Protein AF-A0A8X6H0E9-F1 (afdb_monomer_lite)

Organism: Trichonephila clavata (NCBI:txid2740835)

Radius of gyration: 26.09 Å; chains: 1; bounding box: 55×75×66 Å

Sequence (261 aa):
MDKHGNQRYAKKENGDEYYPENGEFACDHSGSPQYARTSDGEVIFPLDAERNESYLKDNEGSHVIHMGNVFLDRYAKTKNGEEMYPIQMTNPTRFKEVILNEKYAKTALQEAKYPLDEYGNEYTLKISIDIAGKEKEYFPLGYPITNDNLVIVPEVNGKEFISDQWLPQVQAKNIIGKLYREDKKYGDYVTNVRSKRRTRAAMHGYLTMGINNVVHGVNAKPLNKKLPNISHQLNWSLIGIVILVLLAVVFFLYKFFFTTQ

Secondary structure (DSSP, 8-state):
--TTS-----B-TTS-B---TT----B-TTS-B--EE-TT--EEPPB-TTS-B---B-TTS-B--EETTEEP-S-EE-TTS-EE--EEEEETTEEEE--BTTB--B-TTS-B---B-TTS-B------S--TT-HHHH-BTBS-B-TT-EEEE-EETTEE---TTT-TT--GGGEEEEEEETTTEEEEEEEEEEPSSPPSSPP--EEEEETTS-EEEE------------S----HHHHHHHHHHHHHHHHHHHHHHHS--

pLDDT: mean 90.13, std 12.33, range [38.44, 98.62]

Structure (mmCIF, N/CA/C/O backbone):
data_AF-A0A8X6H0E9-F1
#
_entry.id   AF-A0A8X6H0E9-F1
#
loop_
_atom_site.group_PDB
_atom_site.id
_atom_site.type_symbol
_atom_site.label_atom_id
_atom_site.label_alt_id
_atom_site.label_comp_id
_atom_site.label_asym_id
_atom_site.label_entity_id
_atom_site.label_seq_id
_atom_site.pdbx_PDB_ins_code
_atom_site.Cartn_x
_atom_site.Cartn_y
_atom_site.Cartn_z
_atom_site.occupancy
_atom_site.B_iso_or_equiv
_atom_site.auth_seq_id
_atom_site.auth_comp_id
_atom_site.auth_asym_id
_atom_site.auth_atom_id
_atom_site.pdbx_PDB_model_num
ATOM 1 N N . MET A 1 1 ? 8.119 -7.417 -31.168 1.00 85.44 1 MET A N 1
ATOM 2 C CA . MET A 1 1 ? 6.857 -7.921 -30.584 1.00 85.44 1 MET A CA 1
ATOM 3 C C . MET A 1 1 ? 6.898 -9.438 -30.568 1.00 85.44 1 MET A C 1
ATOM 5 O O . MET A 1 1 ? 7.569 -10.012 -31.419 1.00 85.44 1 MET A O 1
ATOM 9 N N . ASP A 1 2 ? 6.235 -10.078 -29.610 1.00 87.81 2 ASP A N 1
ATOM 10 C CA . ASP A 1 2 ? 6.057 -11.531 -29.586 1.00 87.81 2 ASP A CA 1
ATOM 11 C C . ASP A 1 2 ? 4.844 -11.977 -30.427 1.00 87.81 2 ASP A C 1
ATOM 13 O O . ASP A 1 2 ? 4.125 -11.161 -31.007 1.00 87.81 2 ASP A O 1
ATOM 17 N N . LYS A 1 3 ? 4.600 -13.292 -30.479 1.00 88.94 3 LYS A N 1
ATOM 18 C CA . LYS A 1 3 ? 3.476 -13.896 -31.218 1.00 88.94 3 LYS A CA 1
ATOM 19 C C . LYS A 1 3 ? 2.081 -13.492 -30.711 1.00 88.94 3 LYS A C 1
ATOM 21 O O . LYS A 1 3 ? 1.095 -13.803 -31.368 1.00 88.94 3 LYS A O 1
ATOM 26 N N . HIS A 1 4 ? 1.996 -12.849 -29.549 1.00 88.12 4 HIS A N 1
ATOM 27 C CA . HIS A 1 4 ? 0.761 -12.359 -28.939 1.00 88.12 4 HIS A CA 1
ATOM 28 C C . HIS A 1 4 ? 0.614 -10.837 -29.074 1.00 88.12 4 HIS A C 1
ATOM 30 O O . HIS A 1 4 ? -0.335 -10.276 -28.538 1.00 88.12 4 HIS A O 1
ATOM 36 N N . GLY A 1 5 ? 1.531 -10.165 -29.781 1.00 90.31 5 GLY A N 1
ATOM 37 C CA . GLY A 1 5 ? 1.512 -8.715 -29.964 1.00 90.31 5 GLY A CA 1
ATOM 38 C C . GLY A 1 5 ? 2.117 -7.925 -28.803 1.00 90.31 5 GLY A C 1
ATOM 39 O O . GLY A 1 5 ? 2.067 -6.700 -28.828 1.00 90.31 5 GLY A O 1
ATOM 40 N N . ASN A 1 6 ? 2.729 -8.580 -27.811 1.00 91.56 6 ASN A N 1
ATOM 41 C CA . ASN A 1 6 ? 3.393 -7.865 -26.723 1.00 91.56 6 ASN A CA 1
ATOM 42 C C . ASN A 1 6 ? 4.739 -7.325 -27.200 1.00 91.56 6 ASN A C 1
ATOM 44 O O . ASN A 1 6 ? 5.526 -8.034 -27.840 1.00 91.56 6 ASN A O 1
ATOM 48 N N . GLN A 1 7 ? 5.045 -6.079 -26.867 1.00 94.62 7 GLN A N 1
ATOM 49 C CA . GLN A 1 7 ? 6.386 -5.541 -27.029 1.00 94.62 7 GLN A CA 1
ATOM 50 C C . GLN A 1 7 ? 7.336 -6.232 -26.040 1.00 94.62 7 GLN A C 1
ATOM 52 O O . GLN A 1 7 ? 6.932 -6.765 -25.007 1.00 94.62 7 GLN A O 1
ATOM 57 N N . ARG A 1 8 ? 8.616 -6.290 -26.400 1.00 93.19 8 ARG A N 1
ATOM 58 C CA . ARG A 1 8 ? 9.666 -6.906 -25.587 1.00 93.19 8 ARG A CA 1
ATOM 59 C C . ARG A 1 8 ? 10.853 -5.970 -25.571 1.00 93.19 8 ARG A C 1
ATOM 61 O O . ARG A 1 8 ? 11.164 -5.371 -26.601 1.00 93.19 8 ARG A O 1
ATOM 68 N N . TYR A 1 9 ? 11.491 -5.871 -24.417 1.00 96.62 9 TYR A N 1
ATOM 69 C CA . TYR A 1 9 ? 12.746 -5.155 -24.293 1.00 96.62 9 TYR A CA 1
ATOM 70 C C . TYR A 1 9 ? 13.861 -5.903 -25.024 1.00 96.62 9 TYR A C 1
ATOM 72 O O . TYR A 1 9 ? 13.807 -7.123 -25.219 1.00 96.62 9 TYR A O 1
ATOM 80 N N . ALA A 1 10 ? 14.884 -5.156 -25.428 1.00 96.62 10 ALA A N 1
ATOM 81 C CA . ALA A 1 10 ? 16.129 -5.752 -25.875 1.00 96.62 10 ALA A CA 1
ATOM 82 C C . ALA A 1 10 ? 16.801 -6.487 -24.705 1.00 96.62 10 ALA A C 1
ATOM 84 O O . ALA A 1 10 ? 16.588 -6.156 -23.537 1.00 96.62 10 ALA A O 1
ATOM 85 N N . LYS A 1 11 ? 17.609 -7.496 -25.036 1.00 97.94 11 LYS A N 1
ATOM 86 C CA . LYS A 1 11 ? 18.313 -8.331 -24.062 1.00 97.94 11 LYS A CA 1
ATOM 87 C C . LYS A 1 11 ? 19.810 -8.079 -24.112 1.00 97.94 11 LYS A C 1
ATOM 89 O O . LYS A 1 11 ? 20.368 -7.851 -25.183 1.00 97.94 11 LYS A O 1
ATOM 94 N N . LYS A 1 12 ? 20.448 -8.142 -22.950 1.00 97.00 12 LYS A N 1
ATOM 95 C CA . LYS A 1 12 ? 21.903 -8.190 -22.799 1.00 97.00 12 LYS A CA 1
ATOM 96 C C . LYS A 1 12 ? 22.421 -9.589 -23.149 1.00 97.00 12 LYS A C 1
ATOM 98 O O . LYS A 1 12 ? 21.647 -10.532 -23.303 1.00 97.00 12 LYS A O 1
ATOM 103 N N . GLU A 1 13 ? 23.743 -9.733 -23.216 1.00 97.44 13 GLU A N 1
ATOM 104 C CA . GLU A 1 13 ? 24.411 -11.020 -23.467 1.00 97.44 13 GLU A CA 1
ATOM 105 C C . GLU A 1 13 ? 24.038 -12.096 -22.433 1.00 97.44 13 GLU A C 1
ATOM 107 O O . GLU A 1 13 ? 23.868 -13.258 -22.786 1.00 97.44 13 GLU A O 1
ATOM 112 N N . ASN A 1 14 ? 23.818 -11.702 -21.175 1.00 96.69 14 ASN A N 1
ATOM 113 C CA . ASN A 1 14 ? 23.379 -12.606 -20.108 1.00 96.69 14 ASN A CA 1
ATOM 114 C C . ASN A 1 14 ? 21.881 -12.978 -20.177 1.00 96.69 14 ASN A C 1
ATOM 116 O O . ASN A 1 14 ? 21.395 -13.698 -19.313 1.00 96.69 14 ASN A O 1
ATOM 120 N N . GLY A 1 15 ? 21.141 -12.489 -21.177 1.00 97.44 15 GLY A N 1
ATOM 121 C CA . GLY A 1 15 ? 19.720 -12.772 -21.371 1.00 97.44 15 GLY A CA 1
ATOM 122 C C . GLY A 1 15 ? 18.758 -11.854 -20.613 1.00 97.44 15 GLY A C 1
ATOM 123 O O . GLY A 1 15 ? 17.555 -11.927 -20.882 1.00 97.44 15 GLY A O 1
ATOM 124 N N . ASP A 1 16 ? 19.256 -10.980 -19.735 1.00 98.00 16 ASP A N 1
ATOM 125 C CA . ASP A 1 16 ? 18.427 -10.004 -19.025 1.00 98.00 16 ASP A CA 1
ATOM 126 C C . ASP A 1 16 ? 17.926 -8.923 -19.979 1.00 98.00 16 ASP A C 1
ATOM 128 O O . ASP A 1 16 ? 18.669 -8.396 -20.810 1.00 98.00 16 ASP A O 1
ATOM 132 N N . GLU A 1 17 ? 16.671 -8.540 -19.819 1.00 97.69 17 GLU A N 1
ATOM 133 C CA . GLU A 1 17 ? 16.095 -7.388 -20.492 1.00 97.69 17 GLU A CA 1
ATOM 134 C C . GLU A 1 17 ? 16.608 -6.071 -19.891 1.00 97.69 17 GLU A C 1
ATOM 136 O O . GLU A 1 17 ? 17.011 -5.998 -18.727 1.00 97.69 17 GLU A O 1
ATOM 141 N N . TYR A 1 18 ? 16.591 -4.997 -20.682 1.00 97.31 18 TYR A N 1
ATOM 142 C CA . TYR A 1 18 ? 16.949 -3.665 -20.199 1.00 97.31 18 TYR A CA 1
ATOM 143 C C . TYR A 1 18 ? 16.049 -2.570 -20.765 1.00 97.31 18 TYR A C 1
ATOM 145 O O . TYR A 1 18 ? 15.574 -2.644 -21.899 1.00 97.31 18 TYR A O 1
ATOM 153 N N . TYR A 1 19 ? 15.841 -1.534 -19.953 1.00 97.31 19 TYR A N 1
ATOM 154 C CA . TYR A 1 19 ? 15.111 -0.337 -20.357 1.00 97.31 19 TYR A CA 1
ATOM 155 C C . TYR A 1 19 ? 15.923 0.474 -21.373 1.00 97.31 19 TYR A C 1
ATOM 157 O O . TYR A 1 19 ? 17.128 0.652 -21.172 1.00 97.31 19 TYR A O 1
ATOM 165 N N . PRO A 1 20 ? 15.294 0.987 -22.442 1.00 95.44 20 PRO A N 1
ATOM 166 C CA . PRO A 1 20 ? 15.965 1.875 -23.377 1.00 95.44 20 PRO A CA 1
ATOM 167 C C . PRO A 1 20 ? 16.237 3.245 -22.733 1.00 95.44 20 PRO A C 1
ATOM 169 O O . PRO A 1 20 ? 15.478 3.725 -21.891 1.00 95.44 20 PRO A O 1
ATOM 172 N N . GLU A 1 21 ? 17.321 3.904 -23.148 1.00 92.56 21 GLU A N 1
ATOM 173 C CA . GLU A 1 21 ? 17.752 5.194 -22.577 1.00 92.56 21 GLU A CA 1
ATOM 174 C C . GLU A 1 21 ? 16.786 6.350 -22.875 1.00 92.56 21 GLU A C 1
ATOM 176 O O . GLU A 1 21 ? 16.776 7.351 -22.164 1.00 92.56 21 GLU A O 1
ATOM 181 N N . ASN A 1 22 ? 15.951 6.212 -23.908 1.00 91.94 22 ASN A N 1
ATOM 182 C CA . ASN A 1 22 ? 14.935 7.201 -24.273 1.00 91.94 22 ASN A CA 1
ATOM 183 C C . ASN A 1 22 ? 13.720 7.209 -23.324 1.00 91.94 22 ASN A C 1
ATOM 185 O O . ASN A 1 22 ? 12.843 8.056 -23.481 1.00 91.94 22 ASN A O 1
ATOM 189 N N . GLY A 1 23 ? 13.660 6.286 -22.355 1.00 90.00 23 GLY A N 1
ATOM 190 C CA . GLY A 1 23 ? 12.578 6.198 -21.374 1.00 90.00 23 GLY A CA 1
ATOM 191 C C . GLY A 1 23 ? 11.283 5.581 -21.907 1.00 90.00 23 GLY A C 1
ATOM 192 O O . GLY A 1 23 ? 10.258 5.660 -21.233 1.00 90.00 23 GLY A O 1
ATOM 193 N N . GLU A 1 24 ? 11.301 4.973 -23.095 1.00 93.88 24 GLU A N 1
ATOM 194 C CA . GLU A 1 24 ? 10.148 4.237 -23.614 1.00 93.88 24 GLU A CA 1
ATOM 195 C C . GLU A 1 24 ? 9.974 2.897 -22.888 1.00 93.88 24 GLU A C 1
ATOM 197 O O . GLU A 1 24 ? 10.936 2.187 -22.585 1.00 93.88 24 GLU A O 1
ATOM 202 N N . PHE A 1 25 ? 8.721 2.523 -22.638 1.00 95.94 25 PHE A N 1
ATOM 203 C CA . PHE A 1 25 ? 8.380 1.248 -22.018 1.00 95.94 25 PHE A CA 1
ATOM 204 C C . PHE A 1 25 ? 7.745 0.316 -23.041 1.00 95.94 25 PHE A C 1
ATOM 206 O O . PHE A 1 25 ? 6.917 0.732 -23.849 1.00 95.94 25 PHE A O 1
ATOM 213 N N . ALA A 1 26 ? 8.120 -0.960 -22.986 1.00 95.50 26 ALA A N 1
ATOM 214 C CA . ALA A 1 26 ? 7.428 -1.994 -23.734 1.00 95.50 26 ALA A CA 1
ATOM 215 C C . ALA A 1 26 ? 6.006 -2.139 -23.179 1.00 95.50 26 ALA A C 1
ATOM 217 O O . ALA A 1 26 ? 5.832 -2.254 -21.969 1.00 95.50 26 ALA A O 1
ATOM 218 N N . CYS A 1 27 ? 5.006 -2.181 -24.050 1.00 95.19 27 CYS A N 1
ATOM 219 C CA . CYS A 1 27 ? 3.620 -2.439 -23.685 1.00 95.19 27 CYS A CA 1
ATOM 220 C C . CYS A 1 27 ? 3.154 -3.836 -24.106 1.00 95.19 27 CYS A C 1
ATOM 222 O O . CYS A 1 27 ? 3.647 -4.428 -25.070 1.00 95.19 27 CYS A O 1
ATOM 224 N N . ASP A 1 28 ? 2.162 -4.359 -23.397 1.00 92.00 28 ASP A N 1
ATOM 225 C CA . ASP A 1 28 ? 1.420 -5.539 -23.819 1.00 92.00 28 ASP A CA 1
ATOM 226 C C . ASP A 1 28 ? 0.497 -5.235 -25.012 1.00 92.00 28 ASP A C 1
ATOM 228 O O . ASP A 1 28 ? 0.391 -4.096 -25.474 1.00 92.00 28 ASP A O 1
ATOM 232 N N . HIS A 1 29 ? -0.187 -6.257 -25.525 1.00 91.19 29 HIS A N 1
ATOM 233 C CA . HIS A 1 29 ? -1.105 -6.099 -26.657 1.00 91.19 29 HIS A CA 1
ATOM 234 C C . HIS A 1 29 ? -2.298 -5.158 -26.384 1.00 91.19 29 HIS A C 1
ATOM 236 O O . HIS A 1 29 ? -3.008 -4.791 -27.319 1.00 91.19 29 HIS A O 1
ATOM 242 N N . SER A 1 30 ? -2.567 -4.816 -25.120 1.00 89.75 30 SER A N 1
ATOM 243 C CA . SER A 1 30 ? -3.610 -3.873 -24.696 1.00 89.75 30 SER A CA 1
ATOM 244 C C . SER A 1 30 ? -3.079 -2.449 -24.492 1.00 89.75 30 SER A C 1
ATOM 246 O O . SER A 1 30 ? -3.860 -1.530 -24.257 1.00 89.75 30 SER A O 1
ATOM 248 N N . GLY A 1 31 ? -1.764 -2.249 -24.622 1.00 91.25 31 GLY A N 1
ATOM 249 C CA . GLY A 1 31 ? -1.105 -0.968 -24.393 1.00 91.25 31 GLY A CA 1
ATOM 250 C C . GLY A 1 31 ? -0.667 -0.740 -22.944 1.00 91.25 31 GLY A C 1
ATOM 251 O O . GLY A 1 31 ? -0.145 0.333 -22.653 1.00 91.25 31 GLY A O 1
ATOM 252 N N . SER A 1 32 ? -0.825 -1.719 -22.046 1.00 91.75 32 SER A N 1
ATOM 253 C CA . SER A 1 32 ? -0.356 -1.600 -20.662 1.00 91.75 32 SER A CA 1
ATOM 254 C C . SER A 1 32 ? 1.165 -1.775 -20.592 1.00 91.75 32 SER A C 1
ATOM 256 O O . SER A 1 32 ? 1.674 -2.763 -21.132 1.00 91.75 32 SER A O 1
ATOM 258 N N . PRO A 1 33 ? 1.911 -0.884 -19.913 1.00 95.25 33 PRO A N 1
ATOM 259 C CA . PRO A 1 33 ? 3.356 -1.028 -19.761 1.00 95.25 33 PRO A CA 1
ATOM 260 C C . PRO A 1 33 ? 3.759 -2.343 -19.085 1.00 95.25 33 PRO A C 1
ATOM 262 O O . PRO A 1 33 ? 3.067 -2.855 -18.205 1.00 95.25 33 PRO A O 1
ATOM 265 N N . GLN A 1 34 ? 4.911 -2.876 -19.479 1.00 95.12 34 GLN A N 1
ATOM 266 C CA . GLN A 1 34 ? 5.512 -4.095 -18.950 1.00 95.12 34 GLN A CA 1
ATOM 267 C C . GLN A 1 34 ? 6.887 -3.800 -18.367 1.00 95.12 34 GLN A C 1
ATOM 269 O O . GLN A 1 34 ? 7.640 -2.985 -18.900 1.00 95.12 34 GLN A O 1
ATOM 274 N N . TYR A 1 35 ? 7.236 -4.501 -17.291 1.00 96.56 35 TYR A N 1
ATOM 275 C CA . TYR A 1 35 ? 8.578 -4.441 -16.727 1.00 96.56 35 TYR A CA 1
ATOM 276 C C . TYR A 1 35 ? 9.556 -5.290 -17.533 1.00 96.56 35 TYR A C 1
ATOM 278 O O . TYR A 1 35 ? 9.190 -6.353 -18.041 1.00 96.56 35 TYR A O 1
ATOM 286 N N . ALA A 1 36 ? 10.807 -4.838 -17.587 1.00 96.44 36 ALA A N 1
ATOM 287 C CA . ALA A 1 36 ? 11.927 -5.672 -17.993 1.00 96.44 36 ALA A CA 1
ATOM 288 C C . ALA A 1 36 ? 12.118 -6.823 -16.995 1.00 96.44 36 ALA A C 1
ATOM 290 O O . ALA A 1 36 ? 11.825 -6.684 -15.801 1.00 96.44 36 ALA A O 1
ATOM 291 N N . ARG A 1 37 ? 12.614 -7.959 -17.481 1.00 95.56 37 ARG A N 1
ATOM 292 C CA . ARG A 1 37 ? 12.878 -9.146 -16.667 1.00 95.56 37 ARG A CA 1
ATOM 293 C C . ARG A 1 37 ? 14.308 -9.646 -16.764 1.00 95.56 37 ARG A C 1
ATOM 295 O O . ARG A 1 37 ? 14.954 -9.526 -17.803 1.00 95.56 37 ARG A O 1
ATOM 302 N N . THR A 1 38 ? 14.783 -10.263 -15.690 1.00 96.06 38 THR A N 1
ATOM 303 C CA . THR A 1 38 ? 16.014 -11.054 -15.736 1.00 96.06 38 THR A CA 1
ATOM 304 C C . THR A 1 38 ? 15.816 -12.290 -16.615 1.00 96.06 38 THR A C 1
ATOM 306 O O . THR A 1 38 ? 14.691 -12.679 -16.947 1.00 96.06 38 THR A O 1
ATOM 309 N N . SER A 1 39 ? 16.918 -12.928 -16.988 1.00 96.12 39 SER A N 1
ATOM 310 C CA . SER A 1 39 ? 16.934 -14.227 -17.666 1.00 96.12 39 SER A CA 1
ATOM 311 C C . SER A 1 39 ? 16.159 -15.314 -16.901 1.00 96.12 39 SER A C 1
ATOM 313 O O . SER A 1 39 ? 15.508 -16.143 -17.537 1.00 96.12 39 SER A O 1
ATOM 315 N N . ASP A 1 40 ? 16.135 -15.239 -15.567 1.00 94.44 40 ASP A N 1
ATOM 316 C CA . ASP A 1 40 ? 15.362 -16.119 -14.675 1.00 94.44 40 ASP A CA 1
ATOM 317 C C . ASP A 1 40 ? 13.885 -15.701 -14.518 1.00 94.44 40 ASP A C 1
ATOM 319 O O . ASP A 1 40 ? 13.087 -16.397 -13.889 1.00 94.44 40 ASP A O 1
ATOM 323 N N . GLY A 1 41 ? 13.487 -14.576 -15.118 1.00 91.44 41 GLY A N 1
ATOM 324 C CA . GLY A 1 41 ? 12.107 -14.095 -15.144 1.00 91.44 41 GLY A CA 1
ATOM 325 C C . GLY A 1 41 ? 11.711 -13.165 -13.995 1.00 91.44 41 GLY A C 1
ATOM 326 O O . GLY A 1 41 ? 10.534 -12.795 -13.927 1.00 91.44 41 GLY A O 1
ATOM 327 N N . GLU A 1 42 ? 12.655 -12.760 -13.141 1.00 92.94 42 GLU A N 1
ATOM 328 C CA . GLU A 1 42 ? 12.422 -11.788 -12.066 1.00 92.94 42 GLU A CA 1
ATOM 329 C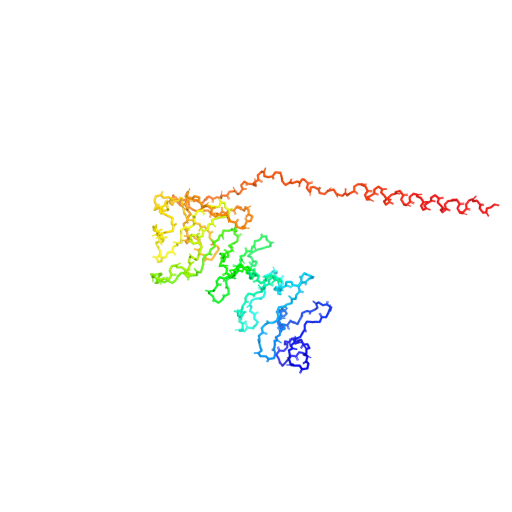 C . GLU A 1 42 ? 12.214 -10.376 -12.620 1.00 92.94 42 GLU A C 1
ATOM 331 O O . GLU A 1 42 ? 12.763 -10.009 -13.658 1.00 92.94 42 GLU A O 1
ATOM 336 N N . VAL A 1 43 ? 11.441 -9.555 -11.909 1.00 95.12 43 VAL A N 1
ATOM 337 C CA . VAL A 1 43 ? 11.152 -8.176 -12.320 1.00 95.12 43 VAL A CA 1
ATOM 338 C C . VAL A 1 43 ? 12.335 -7.247 -12.057 1.00 95.12 43 VAL A C 1
ATOM 340 O O . VAL A 1 43 ? 12.846 -7.144 -10.938 1.00 95.12 43 VAL A O 1
ATOM 343 N N . ILE A 1 44 ? 12.702 -6.487 -13.088 1.00 96.62 44 ILE A N 1
ATOM 344 C CA . ILE A 1 44 ? 13.646 -5.375 -13.009 1.00 96.62 44 ILE A CA 1
ATOM 345 C C . ILE A 1 44 ? 12.830 -4.085 -12.987 1.00 96.62 44 ILE A C 1
ATOM 347 O O . ILE A 1 44 ? 12.227 -3.715 -13.992 1.00 96.62 44 ILE A O 1
ATOM 351 N N . PHE A 1 45 ? 12.803 -3.372 -11.864 1.00 97.75 45 PHE A N 1
ATOM 352 C CA . PHE A 1 45 ? 12.155 -2.060 -11.802 1.00 97.75 45 PHE A CA 1
ATOM 353 C C . PHE A 1 45 ? 13.019 -0.994 -12.500 1.00 97.75 45 PHE A C 1
ATOM 355 O O . PHE A 1 45 ? 14.244 -1.016 -12.346 1.00 97.75 45 PHE A O 1
ATOM 362 N N . PRO A 1 46 ? 12.425 -0.049 -13.252 1.00 97.56 46 PRO A N 1
ATOM 363 C CA . PRO A 1 46 ? 13.164 1.094 -13.774 1.00 97.56 46 PRO A CA 1
ATOM 364 C C . PRO A 1 46 ? 13.667 1.969 -12.624 1.00 97.56 46 PRO A C 1
ATOM 366 O O . PRO A 1 46 ? 12.998 2.113 -11.597 1.00 97.56 46 PRO A O 1
ATOM 369 N N . LEU A 1 47 ? 14.843 2.567 -12.803 1.00 97.00 47 LEU A N 1
ATOM 370 C CA . LEU A 1 47 ? 15.440 3.464 -11.819 1.00 97.00 47 LEU A CA 1
ATOM 371 C C . LEU A 1 47 ? 15.112 4.924 -12.140 1.00 97.00 47 LEU A C 1
ATOM 373 O O . LEU A 1 47 ? 15.179 5.333 -13.298 1.00 97.00 47 LEU A O 1
ATOM 377 N N . ASP A 1 48 ? 14.803 5.709 -11.112 1.00 95.25 48 ASP A N 1
ATOM 378 C CA . ASP A 1 48 ? 14.703 7.163 -11.224 1.00 95.25 48 ASP A CA 1
ATOM 379 C C . ASP A 1 48 ? 16.094 7.838 -11.232 1.00 95.25 48 ASP A C 1
ATOM 381 O O . ASP A 1 48 ? 17.139 7.191 -11.093 1.00 95.25 48 ASP A O 1
ATOM 385 N N . ALA A 1 49 ? 16.119 9.167 -11.375 1.00 95.19 49 ALA A N 1
ATOM 386 C CA . ALA A 1 49 ? 17.356 9.956 -11.380 1.00 95.19 49 ALA A CA 1
ATOM 387 C C . ALA A 1 49 ? 18.163 9.852 -10.067 1.00 95.19 49 ALA A C 1
ATOM 389 O O . ALA A 1 49 ? 19.370 10.091 -10.055 1.00 95.19 49 ALA A O 1
ATOM 390 N N . GLU A 1 50 ? 17.515 9.482 -8.962 1.00 96.88 50 GLU A N 1
ATOM 391 C CA . GLU A 1 50 ? 18.147 9.266 -7.662 1.00 96.88 50 GLU A CA 1
ATOM 392 C C . GLU A 1 50 ? 18.556 7.807 -7.428 1.00 96.88 50 GLU A C 1
ATOM 394 O O . GLU A 1 50 ? 19.134 7.497 -6.382 1.00 96.88 50 GLU A O 1
ATOM 399 N N . ARG A 1 51 ? 18.324 6.931 -8.412 1.00 97.19 51 ARG A N 1
ATOM 400 C CA . ARG A 1 51 ? 18.549 5.483 -8.364 1.00 97.19 51 ARG A CA 1
ATOM 401 C C . ARG A 1 51 ? 17.619 4.734 -7.408 1.00 97.19 51 ARG A C 1
ATOM 403 O O . ARG A 1 51 ? 18.002 3.683 -6.894 1.00 97.19 51 ARG A O 1
ATOM 410 N N . ASN A 1 52 ? 16.418 5.244 -7.166 1.00 98.19 52 ASN A N 1
ATOM 411 C CA . ASN A 1 52 ? 15.349 4.458 -6.561 1.00 98.19 52 ASN A CA 1
ATOM 412 C C . ASN A 1 52 ? 14.649 3.639 -7.644 1.00 98.19 52 ASN A C 1
ATOM 414 O O . ASN A 1 52 ? 14.461 4.114 -8.762 1.00 98.19 52 ASN A O 1
ATOM 418 N N . GLU A 1 53 ? 14.230 2.425 -7.312 1.00 98.44 53 GLU A N 1
ATOM 419 C CA . GLU A 1 53 ? 13.307 1.671 -8.153 1.00 98.44 53 GLU A CA 1
ATOM 420 C C . GLU A 1 53 ? 11.959 2.396 -8.225 1.00 98.44 53 GLU A C 1
ATOM 422 O O . GLU A 1 53 ? 11.492 2.973 -7.246 1.00 98.44 53 GLU A O 1
ATOM 427 N N . SER A 1 54 ? 11.303 2.350 -9.377 1.00 97.62 54 SER A N 1
ATOM 428 C CA . SER A 1 54 ? 10.017 3.005 -9.596 1.00 97.62 54 SER A CA 1
ATOM 429 C C . SER A 1 54 ? 9.018 2.042 -10.221 1.00 97.62 54 SER A C 1
ATOM 431 O O . SER A 1 54 ? 9.382 1.104 -10.928 1.00 97.62 54 SER A O 1
ATOM 433 N N . TYR A 1 55 ? 7.735 2.246 -9.934 1.00 98.19 55 TYR A N 1
ATOM 434 C CA . TYR A 1 55 ? 6.683 1.484 -10.592 1.00 98.19 55 TYR A CA 1
ATOM 435 C C . TYR A 1 55 ? 6.354 2.106 -11.950 1.00 98.19 55 TYR A C 1
ATOM 437 O O . TYR A 1 55 ? 6.285 3.330 -12.074 1.00 98.19 55 TYR A O 1
ATOM 445 N N . LEU A 1 56 ? 6.091 1.260 -12.946 1.00 97.25 56 LEU A N 1
ATOM 446 C CA . LEU A 1 56 ? 5.430 1.695 -14.169 1.00 97.25 56 LEU A CA 1
ATOM 447 C C . LEU A 1 56 ? 3.997 2.099 -13.841 1.00 97.25 56 LEU A C 1
ATOM 449 O O . LEU A 1 56 ? 3.399 1.566 -12.904 1.00 97.25 56 LEU A O 1
ATOM 453 N N . LYS A 1 57 ? 3.454 3.037 -14.612 1.00 96.25 57 LYS A N 1
ATOM 454 C CA . LYS A 1 57 ? 2.095 3.544 -14.428 1.00 96.25 57 LYS A CA 1
ATOM 455 C C . LYS A 1 57 ? 1.229 3.176 -15.614 1.00 96.25 57 LYS A C 1
ATOM 457 O O . LYS A 1 57 ? 1.697 3.249 -16.745 1.00 96.25 57 LYS A O 1
ATOM 462 N N . ASP A 1 58 ? -0.013 2.806 -15.351 1.00 94.62 58 ASP A N 1
ATOM 463 C CA . ASP A 1 58 ? -1.023 2.686 -16.392 1.00 94.62 5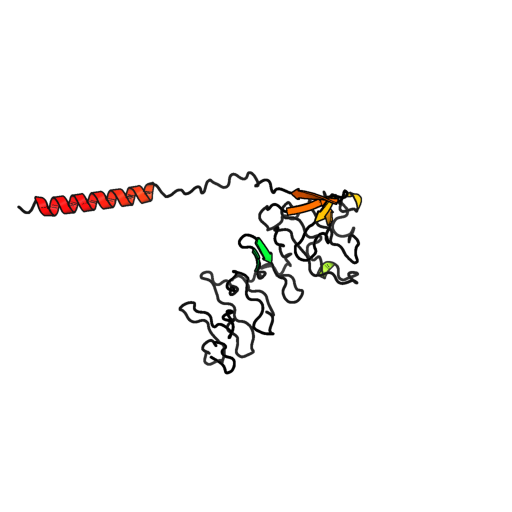8 ASP A CA 1
ATOM 464 C C . ASP A 1 58 ? -1.550 4.067 -16.825 1.00 94.62 58 ASP A C 1
ATOM 466 O O . ASP A 1 58 ? -1.120 5.119 -16.338 1.00 94.62 58 ASP A O 1
ATOM 470 N N . ASN A 1 59 ? -2.504 4.059 -17.755 1.00 92.19 59 ASN A N 1
ATOM 471 C CA . ASN A 1 59 ? -3.109 5.273 -18.301 1.00 92.19 59 ASN A CA 1
ATOM 472 C C . ASN A 1 59 ? -3.943 6.060 -17.272 1.00 92.19 59 ASN A C 1
ATOM 474 O O . ASN A 1 59 ? -4.249 7.228 -17.504 1.00 92.19 59 ASN A O 1
ATOM 478 N N . GLU A 1 60 ? -4.308 5.444 -16.146 1.00 92.50 60 GLU A N 1
ATOM 479 C CA . GLU A 1 60 ? -5.051 6.072 -15.048 1.00 92.50 60 GLU A CA 1
ATOM 480 C C . GLU A 1 60 ? -4.114 6.599 -13.948 1.00 92.50 60 GLU A C 1
ATOM 482 O O . GLU A 1 60 ? -4.545 7.291 -13.024 1.00 92.50 60 GLU A O 1
ATOM 487 N N . GLY A 1 61 ? -2.814 6.313 -14.062 1.00 94.81 61 GLY A N 1
ATOM 488 C CA . GLY A 1 61 ? -1.783 6.692 -13.106 1.00 94.81 61 GLY A CA 1
ATOM 489 C C . GLY A 1 61 ? -1.573 5.683 -11.977 1.00 94.81 61 GLY A C 1
ATOM 490 O O . GLY A 1 61 ? -0.719 5.930 -11.120 1.00 94.81 61 GLY A O 1
ATOM 491 N N . SER A 1 62 ? -2.300 4.560 -11.966 1.00 96.94 62 SER A N 1
ATOM 492 C CA . SER A 1 62 ? -2.058 3.472 -11.017 1.00 96.94 62 SER A CA 1
ATOM 493 C C . SER A 1 62 ? -0.764 2.752 -11.364 1.00 96.94 62 SER A C 1
ATOM 495 O O . SER A 1 62 ? -0.346 2.683 -12.517 1.00 96.94 62 SER A O 1
ATOM 497 N N . HIS A 1 63 ? -0.107 2.199 -10.354 1.00 98.00 63 HIS A N 1
ATOM 498 C CA . HIS A 1 63 ? 1.079 1.386 -10.540 1.00 98.00 63 HIS A CA 1
ATOM 499 C C . HIS A 1 63 ? 0.695 0.036 -11.147 1.00 98.00 63 HIS A C 1
ATOM 501 O O . HIS A 1 63 ? -0.201 -0.652 -10.655 1.00 98.00 63 HIS A O 1
ATOM 507 N N . VAL A 1 64 ? 1.415 -0.365 -12.191 1.00 96.56 64 VAL A N 1
ATOM 508 C CA . VAL A 1 64 ? 1.248 -1.673 -12.819 1.00 96.56 64 VAL A CA 1
ATOM 509 C C . VAL A 1 64 ? 1.758 -2.734 -11.847 1.00 96.56 64 VAL A C 1
ATOM 511 O O . VAL A 1 64 ? 2.952 -2.835 -11.590 1.00 96.56 64 VAL A O 1
ATOM 514 N N . ILE A 1 65 ? 0.850 -3.531 -11.289 1.00 95.88 65 ILE A N 1
ATOM 515 C CA . ILE A 1 65 ? 1.188 -4.642 -10.378 1.00 95.88 65 ILE A CA 1
ATOM 516 C C . ILE A 1 65 ? 0.908 -6.024 -10.987 1.00 95.88 65 ILE A C 1
ATOM 518 O O . ILE A 1 65 ? 1.270 -7.044 -10.403 1.00 95.88 65 ILE A O 1
ATOM 522 N N . HIS A 1 66 ? 0.302 -6.053 -12.178 1.00 90.31 66 HIS A N 1
ATOM 523 C CA . HIS A 1 66 ? 0.022 -7.253 -12.963 1.00 90.31 66 HIS A CA 1
ATOM 524 C C . HIS A 1 66 ? 0.665 -7.143 -14.348 1.00 90.31 66 HIS A C 1
ATOM 526 O O . HIS A 1 66 ? 0.559 -6.116 -15.011 1.00 90.31 66 HIS A O 1
ATOM 532 N N . MET A 1 67 ? 1.285 -8.225 -14.814 1.00 84.75 67 MET A N 1
ATOM 533 C CA . MET A 1 67 ? 1.747 -8.393 -16.192 1.00 84.75 67 MET A CA 1
ATOM 534 C C . MET A 1 67 ? 1.107 -9.658 -16.764 1.00 84.75 67 MET A C 1
ATOM 536 O O . MET A 1 67 ? 1.610 -10.771 -16.571 1.00 84.75 67 MET A O 1
ATOM 540 N N . GLY A 1 68 ? -0.041 -9.501 -17.426 1.00 80.44 68 GLY A N 1
ATOM 541 C CA . GLY A 1 68 ? -0.909 -10.630 -17.758 1.00 80.44 68 GLY A CA 1
ATOM 542 C C . GLY A 1 68 ? -1.362 -11.350 -16.482 1.00 80.44 68 GLY A C 1
ATOM 543 O O . GLY A 1 68 ? -1.922 -10.730 -15.584 1.00 80.44 68 GLY A O 1
ATOM 544 N N . ASN A 1 69 ? -1.061 -12.645 -16.370 1.00 77.94 69 ASN A N 1
ATOM 545 C CA . ASN A 1 69 ? -1.416 -13.458 -15.197 1.00 77.94 69 ASN A CA 1
ATOM 546 C C . ASN A 1 69 ? -0.350 -13.454 -14.085 1.00 77.94 69 ASN A C 1
ATOM 548 O O . ASN A 1 69 ? -0.500 -14.168 -13.096 1.00 77.94 69 ASN A O 1
ATOM 552 N N . VAL A 1 70 ? 0.744 -12.705 -14.250 1.00 83.38 70 VAL A N 1
ATOM 553 C CA . VAL A 1 70 ? 1.845 -12.659 -13.277 1.00 83.38 70 VAL A CA 1
ATOM 554 C C . VAL A 1 70 ? 1.707 -11.415 -12.410 1.00 83.38 70 VAL A C 1
ATOM 556 O O . VAL A 1 70 ? 1.642 -10.304 -12.933 1.00 83.38 70 VAL A O 1
ATOM 559 N N . PHE A 1 71 ? 1.681 -11.604 -11.095 1.00 90.12 71 PHE A N 1
ATOM 560 C CA . PHE A 1 71 ? 1.700 -10.518 -10.119 1.00 90.12 71 PHE A CA 1
ATOM 561 C C . PHE A 1 71 ? 3.134 -10.160 -9.732 1.00 90.12 71 PHE A C 1
ATOM 563 O O . PHE A 1 71 ? 4.015 -11.021 -9.787 1.00 90.12 71 PHE A O 1
ATOM 570 N N . LEU A 1 72 ? 3.371 -8.912 -9.324 1.00 94.75 72 LEU A N 1
ATOM 571 C CA . LEU A 1 72 ? 4.660 -8.541 -8.742 1.00 94.75 72 LEU A CA 1
ATOM 572 C C . LEU A 1 72 ? 4.937 -9.369 -7.480 1.00 94.75 72 LEU A C 1
ATOM 574 O O . LEU A 1 72 ? 4.107 -9.488 -6.577 1.00 94.75 72 LEU A O 1
ATOM 578 N N . ASP A 1 73 ? 6.129 -9.943 -7.415 1.00 92.19 73 ASP A N 1
ATOM 579 C CA . ASP A 1 73 ? 6.584 -10.809 -6.330 1.00 92.19 73 ASP A CA 1
ATOM 580 C C . ASP A 1 73 ? 7.188 -10.023 -5.151 1.00 92.19 73 ASP A C 1
ATOM 582 O O . ASP A 1 73 ? 7.135 -10.475 -4.000 1.00 92.19 73 ASP A O 1
ATOM 586 N N . ARG A 1 74 ? 7.700 -8.817 -5.419 1.00 96.19 74 ARG A N 1
ATOM 587 C CA . ARG A 1 74 ? 8.327 -7.923 -4.439 1.00 96.19 74 ARG A CA 1
ATOM 588 C C . ARG A 1 74 ? 7.961 -6.455 -4.641 1.00 96.19 74 ARG A C 1
ATOM 590 O O . ARG A 1 74 ? 7.565 -6.025 -5.721 1.00 96.19 74 ARG A O 1
ATOM 597 N N . TYR A 1 75 ? 8.188 -5.673 -3.591 1.00 98.44 75 TYR A N 1
ATOM 598 C CA . TYR A 1 75 ? 8.121 -4.218 -3.642 1.00 98.44 75 TYR A CA 1
ATOM 599 C C . TYR A 1 75 ? 9.321 -3.613 -4.384 1.00 98.44 75 TYR A C 1
ATOM 601 O O . TYR A 1 75 ? 10.445 -4.124 -4.288 1.00 98.44 75 TYR A O 1
ATOM 609 N N . ALA A 1 76 ? 9.081 -2.488 -5.060 1.00 98.44 76 ALA A N 1
ATOM 610 C CA . ALA A 1 76 ? 10.132 -1.560 -5.465 1.00 98.44 76 ALA A CA 1
ATOM 611 C C . ALA A 1 76 ? 10.802 -0.951 -4.223 1.00 98.44 76 ALA A C 1
ATOM 613 O O . ALA A 1 76 ? 10.154 -0.752 -3.190 1.00 98.44 76 ALA A O 1
ATOM 614 N N . LYS A 1 77 ? 12.093 -0.642 -4.317 1.00 98.62 77 LYS A N 1
ATOM 615 C CA . LYS A 1 77 ? 12.918 -0.143 -3.218 1.00 98.62 77 LYS A CA 1
ATOM 616 C C . LYS A 1 77 ? 13.594 1.179 -3.543 1.00 98.62 77 LYS A C 1
ATOM 618 O O . LYS A 1 77 ? 14.052 1.420 -4.656 1.00 98.62 77 LYS A O 1
ATOM 623 N N . THR A 1 78 ? 13.733 2.024 -2.531 1.00 98.50 78 THR A N 1
ATOM 624 C CA . THR A 1 78 ? 14.635 3.175 -2.606 1.00 98.50 78 THR A CA 1
ATOM 625 C C . THR A 1 78 ? 16.088 2.707 -2.672 1.00 98.50 78 THR A C 1
ATOM 627 O O . THR A 1 78 ? 16.410 1.575 -2.297 1.00 98.50 78 THR A O 1
ATOM 630 N N . LYS A 1 79 ? 17.005 3.599 -3.058 1.00 98.00 79 LYS A N 1
ATOM 631 C CA . LYS A 1 79 ? 18.454 3.327 -3.045 1.00 98.00 79 LYS A CA 1
ATOM 632 C C . LYS A 1 79 ? 18.991 2.907 -1.668 1.00 98.00 79 LYS A C 1
ATOM 634 O O . LYS A 1 79 ? 20.039 2.277 -1.581 1.00 98.00 79 LYS A O 1
ATOM 639 N N . ASN A 1 80 ? 18.268 3.253 -0.599 1.00 97.69 80 ASN A N 1
ATOM 640 C CA . ASN A 1 80 ? 18.598 2.908 0.785 1.00 97.69 80 ASN A CA 1
ATOM 641 C C . ASN A 1 80 ? 17.949 1.586 1.242 1.00 97.69 80 ASN A C 1
ATOM 643 O O . ASN A 1 80 ? 18.069 1.220 2.408 1.00 97.69 80 ASN A O 1
ATOM 647 N N . GLY A 1 81 ? 17.234 0.885 0.357 1.00 97.62 81 GLY A N 1
ATOM 648 C CA . GLY A 1 81 ? 16.601 -0.402 0.645 1.00 97.62 81 GLY A CA 1
ATOM 649 C C . GLY A 1 81 ? 15.232 -0.320 1.324 1.00 97.62 81 GLY A C 1
ATOM 650 O O . GLY A 1 81 ? 14.716 -1.352 1.746 1.00 97.62 81 GLY A O 1
ATOM 651 N N . GLU A 1 82 ? 14.629 0.867 1.433 1.00 98.38 82 GLU A N 1
ATOM 652 C CA . GLU A 1 82 ? 13.250 1.001 1.914 1.00 98.38 82 GLU A CA 1
ATOM 653 C C . GLU A 1 82 ? 12.264 0.553 0.834 1.00 98.38 82 GLU A C 1
ATOM 655 O O . GLU A 1 82 ? 12.318 1.040 -0.291 1.00 98.38 82 GLU A O 1
ATOM 660 N N . GLU A 1 83 ? 11.334 -0.330 1.184 1.00 98.62 83 GLU A N 1
ATOM 661 C CA . GLU A 1 83 ? 10.300 -0.814 0.275 1.00 98.62 83 GLU A CA 1
ATOM 662 C C . GLU A 1 83 ? 9.151 0.192 0.155 1.00 98.62 83 GLU A C 1
ATOM 664 O O . GLU A 1 83 ? 8.702 0.798 1.137 1.00 98.62 83 GLU A O 1
ATOM 669 N N . MET A 1 84 ? 8.651 0.345 -1.066 1.00 98.25 84 MET A N 1
ATOM 670 C CA . MET A 1 84 ? 7.568 1.251 -1.417 1.00 98.25 84 MET A CA 1
ATOM 671 C C . MET A 1 84 ? 6.345 0.451 -1.826 1.00 98.25 84 MET A C 1
ATOM 673 O O . MET A 1 84 ? 6.425 -0.402 -2.710 1.00 98.25 84 MET A O 1
ATOM 677 N N . TYR A 1 85 ? 5.200 0.752 -1.222 1.00 98.62 85 TYR A N 1
ATOM 678 C CA . TYR A 1 85 ? 3.941 0.192 -1.684 1.00 98.62 85 TYR A CA 1
ATOM 679 C C . TYR A 1 85 ? 3.624 0.685 -3.105 1.00 98.62 85 TYR A C 1
ATOM 681 O O . TYR A 1 85 ? 3.820 1.870 -3.395 1.00 98.62 85 TYR A O 1
ATOM 689 N N . PRO A 1 86 ? 3.115 -0.181 -3.996 1.00 98.31 86 PRO A N 1
ATOM 690 C CA . PRO A 1 86 ? 2.458 0.280 -5.199 1.00 98.31 86 PRO A CA 1
ATOM 691 C C . PRO A 1 86 ? 1.201 1.070 -4.851 1.00 98.31 86 PRO A C 1
ATOM 693 O O . PRO A 1 86 ? 0.613 0.898 -3.787 1.00 98.31 86 PRO A O 1
ATOM 696 N N . ILE A 1 87 ? 0.792 1.934 -5.767 1.00 97.81 87 ILE A N 1
ATOM 697 C CA . ILE A 1 87 ? -0.328 2.848 -5.604 1.00 97.81 87 ILE A CA 1
ATOM 698 C C . ILE A 1 87 ? -1.407 2.457 -6.608 1.00 97.81 87 ILE A C 1
ATOM 700 O O . ILE A 1 87 ? -1.120 2.278 -7.784 1.00 97.81 87 ILE A O 1
ATOM 704 N N . GLN A 1 88 ? -2.647 2.357 -6.152 1.00 97.38 88 GLN A N 1
ATOM 705 C CA . GLN A 1 88 ? -3.836 2.229 -6.981 1.00 97.38 88 GLN A CA 1
ATOM 706 C C . GLN A 1 88 ? -4.624 3.530 -6.890 1.00 97.38 88 GLN A C 1
ATOM 708 O O . GLN A 1 88 ? -5.056 3.922 -5.805 1.00 97.38 88 GLN A O 1
ATOM 713 N N . MET A 1 89 ? -4.809 4.206 -8.018 1.00 95.81 89 MET A N 1
ATOM 714 C CA . MET A 1 89 ? -5.649 5.394 -8.088 1.00 95.81 89 MET A CA 1
ATOM 715 C C . MET A 1 89 ? -7.110 4.971 -7.927 1.00 95.81 89 MET A C 1
ATOM 717 O O . MET A 1 89 ? -7.579 4.069 -8.615 1.00 95.81 89 MET A O 1
ATOM 721 N N . THR A 1 90 ? -7.835 5.611 -7.010 1.00 90.56 90 THR A N 1
ATOM 722 C CA . THR A 1 90 ? -9.291 5.412 -6.871 1.00 90.56 90 THR A CA 1
ATOM 723 C C . THR A 1 90 ? -10.071 6.524 -7.569 1.00 90.56 90 THR A C 1
ATOM 725 O O . THR A 1 90 ? -11.212 6.343 -7.987 1.00 90.56 90 THR A O 1
ATOM 728 N N . ASN A 1 91 ? -9.442 7.691 -7.723 1.00 89.75 91 ASN A N 1
ATOM 729 C CA . ASN A 1 91 ? -9.862 8.805 -8.571 1.00 89.75 91 ASN A CA 1
ATOM 730 C C . ASN A 1 91 ? -8.653 9.741 -8.793 1.00 89.75 91 ASN A C 1
ATOM 732 O O . ASN A 1 91 ? -7.635 9.558 -8.132 1.00 89.75 91 ASN A O 1
ATOM 736 N N . PRO A 1 92 ? -8.741 10.798 -9.623 1.00 88.56 92 PRO A N 1
ATOM 737 C CA . PRO A 1 92 ? -7.597 11.677 -9.907 1.00 88.56 92 PRO A CA 1
ATOM 738 C C . PRO A 1 92 ? -6.936 12.350 -8.689 1.00 88.56 92 PRO A C 1
ATOM 740 O O . PRO A 1 92 ? -5.845 12.897 -8.809 1.00 88.56 92 PRO A O 1
ATOM 743 N N . THR A 1 93 ? -7.591 12.351 -7.525 1.00 86.06 93 THR A N 1
ATOM 744 C CA . THR A 1 93 ? -7.113 13.007 -6.296 1.00 86.06 93 THR A CA 1
ATOM 745 C C . THR A 1 93 ? -6.866 12.050 -5.134 1.00 86.06 93 THR A C 1
ATOM 747 O O . THR A 1 93 ? -6.407 12.490 -4.080 1.00 86.06 93 THR A O 1
ATOM 750 N N . ARG A 1 94 ? -7.188 10.761 -5.287 1.00 89.50 94 ARG A N 1
ATOM 751 C CA . ARG A 1 94 ? -7.069 9.769 -4.219 1.00 89.50 94 ARG A CA 1
ATOM 752 C C . ARG A 1 94 ? -6.463 8.489 -4.730 1.00 89.50 94 ARG A C 1
ATOM 754 O O . ARG A 1 94 ? -6.696 8.058 -5.857 1.00 89.50 94 ARG A O 1
ATOM 761 N N . PHE A 1 95 ? -5.720 7.870 -3.837 1.00 94.81 95 PHE A N 1
ATOM 762 C CA . PHE A 1 95 ? -5.075 6.615 -4.101 1.00 94.81 95 PHE A CA 1
ATOM 763 C C . PHE A 1 95 ? -5.030 5.773 -2.844 1.00 94.81 95 PHE A C 1
ATOM 765 O O . PHE A 1 95 ? -5.006 6.298 -1.735 1.00 94.81 95 PHE A O 1
ATOM 772 N N . LYS A 1 96 ? -4.941 4.470 -3.042 1.00 96.62 96 LYS A N 1
ATOM 773 C CA . LYS A 1 96 ? -4.691 3.488 -2.003 1.00 96.62 96 LYS A CA 1
ATOM 774 C C . LYS A 1 96 ? -3.357 2.819 -2.281 1.00 96.62 96 LYS A C 1
ATOM 776 O O . LYS A 1 96 ? -3.040 2.484 -3.417 1.00 96.62 96 LYS A O 1
ATOM 781 N N . GLU A 1 97 ? -2.565 2.609 -1.249 1.00 98.06 97 GLU A N 1
ATOM 782 C CA . GLU A 1 97 ? -1.380 1.767 -1.358 1.00 98.06 97 GLU A CA 1
ATOM 783 C C . GLU A 1 97 ? -1.786 0.299 -1.363 1.00 98.06 97 GLU A C 1
ATOM 785 O O . GLU A 1 97 ? -2.696 -0.071 -0.632 1.00 98.06 97 GLU A O 1
ATOM 790 N N . VAL A 1 98 ? -1.129 -0.546 -2.152 1.00 97.31 98 VAL A N 1
ATOM 791 C CA . VAL A 1 98 ? -1.524 -1.944 -2.367 1.00 97.31 98 VAL A CA 1
ATOM 792 C C . VAL A 1 98 ? -0.527 -2.897 -1.719 1.00 97.31 98 VAL A C 1
ATOM 794 O O . VAL A 1 98 ? 0.676 -2.795 -1.930 1.00 97.31 98 VAL A O 1
ATOM 797 N N . ILE A 1 99 ? -1.028 -3.861 -0.950 1.00 97.25 99 ILE A N 1
ATOM 798 C CA . ILE A 1 99 ? -0.205 -4.928 -0.374 1.00 97.25 99 ILE A CA 1
ATOM 799 C C . ILE A 1 99 ? 0.113 -5.972 -1.450 1.00 97.25 99 ILE A C 1
ATOM 801 O O . ILE A 1 99 ? -0.795 -6.505 -2.087 1.00 97.25 99 ILE A O 1
ATOM 805 N N . LEU A 1 100 ? 1.393 -6.320 -1.593 1.00 96.19 100 LEU A N 1
ATOM 806 C CA . LEU A 1 100 ? 1.861 -7.424 -2.423 1.00 96.19 100 LEU A CA 1
ATOM 807 C C . LEU A 1 100 ? 2.065 -8.699 -1.593 1.00 96.19 100 LEU A C 1
ATOM 809 O O . LEU A 1 100 ? 2.695 -8.665 -0.534 1.00 96.19 100 LEU A O 1
ATOM 813 N N . ASN A 1 101 ? 1.551 -9.828 -2.092 1.00 93.5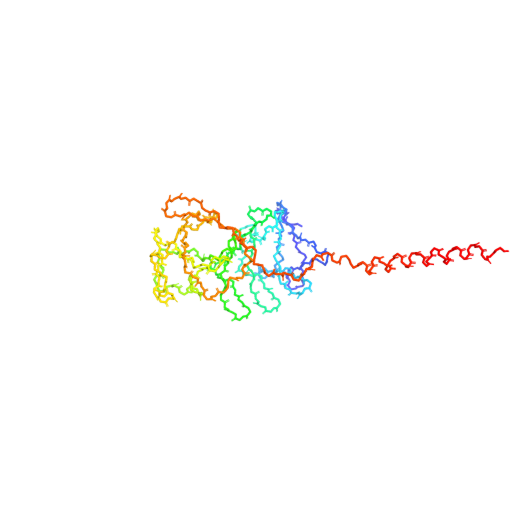0 101 ASN A N 1
ATOM 814 C CA . ASN A 1 101 ? 1.779 -11.181 -1.558 1.00 93.50 101 ASN A CA 1
ATOM 815 C C . ASN A 1 101 ? 1.582 -11.314 -0.043 1.00 93.50 101 ASN A C 1
ATOM 817 O O . ASN A 1 101 ? 2.389 -11.953 0.629 1.00 93.50 101 ASN A O 1
ATOM 821 N N . GLU A 1 102 ? 0.540 -10.666 0.485 1.00 94.62 102 GLU A N 1
ATOM 822 C CA . GLU A 1 102 ? 0.180 -10.690 1.909 1.00 94.62 102 GLU A CA 1
ATOM 823 C C . GLU A 1 102 ? 1.328 -10.285 2.855 1.00 94.62 102 GLU A C 1
ATOM 825 O O . GLU A 1 102 ? 1.386 -10.703 4.008 1.00 94.62 102 GLU A O 1
ATOM 830 N N . LYS A 1 103 ? 2.253 -9.438 2.390 1.00 96.38 103 LYS A N 1
ATOM 831 C CA . LYS A 1 103 ? 3.411 -8.985 3.170 1.00 96.38 103 LYS A CA 1
ATOM 832 C C . LYS A 1 103 ? 3.421 -7.480 3.285 1.00 96.38 103 LYS A C 1
ATOM 834 O O . LYS A 1 103 ? 3.232 -6.793 2.294 1.00 96.38 103 LYS A O 1
ATOM 839 N N . TYR A 1 104 ? 3.721 -6.945 4.459 1.00 98.31 104 TYR A N 1
ATOM 840 C CA . TYR A 1 104 ? 3.957 -5.510 4.595 1.00 98.31 104 TYR A CA 1
ATOM 841 C C . TYR A 1 104 ? 5.280 -5.093 3.946 1.00 98.31 104 TYR A C 1
ATOM 843 O O . TYR A 1 104 ? 6.281 -5.799 4.073 1.00 98.31 104 TYR A O 1
ATOM 851 N N . ALA A 1 105 ? 5.288 -3.921 3.312 1.00 98.38 105 ALA A N 1
ATOM 852 C CA . ALA A 1 105 ? 6.515 -3.247 2.914 1.00 98.38 105 ALA A CA 1
ATOM 853 C C . ALA A 1 105 ? 7.316 -2.832 4.156 1.00 98.38 105 ALA A C 1
ATOM 855 O O . ALA A 1 105 ? 6.748 -2.470 5.196 1.00 98.38 105 ALA A O 1
ATOM 856 N N . LYS A 1 106 ? 8.641 -2.850 4.037 1.00 98.38 106 LYS A N 1
ATOM 857 C CA . LYS A 1 106 ? 9.579 -2.571 5.123 1.00 98.38 106 LYS A CA 1
ATOM 858 C C . LYS A 1 106 ? 10.316 -1.240 4.992 1.00 98.38 106 LYS A C 1
ATOM 860 O O . LYS A 1 106 ? 10.525 -0.718 3.899 1.00 98.38 106 LYS A O 1
ATOM 865 N N . THR A 1 107 ? 10.721 -0.677 6.126 1.00 97.75 107 THR A N 1
ATOM 866 C CA . THR A 1 107 ? 11.671 0.441 6.206 1.00 97.75 107 THR A CA 1
ATOM 867 C C . THR A 1 107 ? 13.076 -0.017 5.800 1.00 97.75 107 THR A C 1
ATOM 869 O O . THR A 1 107 ? 13.354 -1.214 5.709 1.00 97.75 107 THR A O 1
ATOM 872 N N . ALA A 1 108 ? 14.005 0.929 5.632 1.00 97.38 108 ALA A N 1
ATOM 873 C CA . ALA A 1 108 ? 15.426 0.607 5.455 1.00 97.38 108 ALA A CA 1
ATOM 874 C C . ALA A 1 108 ? 16.004 -0.224 6.627 1.00 97.38 108 ALA A C 1
ATOM 876 O O . ALA A 1 108 ? 16.935 -1.001 6.437 1.00 97.38 108 ALA A O 1
ATOM 877 N N . LEU A 1 109 ? 15.410 -0.115 7.824 1.00 97.31 109 LEU A N 1
ATOM 878 C CA . LEU A 1 109 ? 15.766 -0.887 9.021 1.00 97.31 109 LEU A CA 1
ATOM 879 C C . LEU A 1 109 ? 15.047 -2.246 9.110 1.00 97.31 109 LEU A C 1
ATOM 881 O O . LEU A 1 109 ? 15.104 -2.899 10.146 1.00 97.31 109 LEU A O 1
ATOM 885 N N . GLN A 1 110 ? 14.380 -2.687 8.038 1.00 97.12 110 GLN A N 1
ATOM 886 C CA . GLN A 1 110 ? 13.628 -3.948 7.965 1.00 97.12 110 GLN A CA 1
ATOM 887 C C . GLN A 1 110 ? 12.384 -4.022 8.868 1.00 97.12 110 GLN A C 1
ATOM 889 O O . GLN A 1 110 ? 11.840 -5.106 9.090 1.00 97.12 110 GLN A O 1
ATOM 894 N N . GLU A 1 111 ? 11.882 -2.880 9.336 1.00 96.62 111 GLU A N 1
ATOM 895 C CA . GLU A 1 111 ? 10.653 -2.797 10.131 1.00 96.62 111 GLU A CA 1
ATOM 896 C C . GLU A 1 111 ? 9.432 -2.704 9.215 1.00 96.62 111 GLU A C 1
ATOM 898 O O . GLU A 1 111 ? 9.458 -1.981 8.223 1.00 96.62 111 GLU A O 1
ATOM 903 N N . ALA A 1 112 ? 8.343 -3.401 9.537 1.00 97.44 112 ALA A N 1
ATOM 904 C CA . ALA A 1 112 ? 7.111 -3.317 8.754 1.00 97.44 112 ALA A CA 1
ATOM 905 C C . ALA A 1 112 ? 6.493 -1.908 8.805 1.00 97.44 112 ALA A C 1
ATOM 907 O O . ALA A 1 112 ? 6.606 -1.200 9.804 1.00 97.44 112 ALA A O 1
ATOM 908 N N . LYS A 1 113 ? 5.770 -1.529 7.749 1.00 96.94 113 LYS A N 1
ATOM 909 C CA . LYS A 1 113 ? 4.952 -0.309 7.681 1.00 96.94 113 LYS A CA 1
ATOM 910 C C . LYS A 1 113 ? 3.521 -0.672 7.321 1.00 96.94 113 LYS A C 1
ATOM 912 O O . LYS A 1 113 ? 3.331 -1.473 6.415 1.00 96.94 113 LYS A O 1
ATOM 917 N N . TYR A 1 114 ? 2.515 -0.043 7.924 1.00 97.94 114 TYR A N 1
ATOM 918 C CA . TYR A 1 114 ? 1.150 -0.191 7.408 1.00 97.94 114 TYR A CA 1
ATOM 919 C C . TYR A 1 114 ? 0.958 0.580 6.103 1.00 97.94 114 TYR A C 1
ATOM 921 O O . TYR A 1 114 ? 1.476 1.700 6.000 1.00 97.94 114 TYR A O 1
ATOM 929 N N . PRO A 1 115 ? 0.240 0.014 5.117 1.00 98.00 115 PRO A N 1
ATOM 930 C CA . PRO A 1 115 ? -0.215 0.742 3.940 1.00 98.00 115 PRO A CA 1
ATOM 931 C C . PRO A 1 115 ? -1.300 1.767 4.297 1.00 98.00 115 PRO A C 1
ATOM 933 O O . PRO A 1 115 ? -1.921 1.688 5.359 1.00 98.00 115 PRO A O 1
ATOM 936 N N . LEU A 1 116 ? -1.525 2.717 3.397 1.00 97.44 116 LEU A N 1
ATOM 937 C CA . LEU A 1 116 ? -2.520 3.778 3.508 1.00 97.44 116 LEU A CA 1
ATOM 938 C C . LEU A 1 116 ? -3.705 3.535 2.572 1.00 97.44 116 LEU A C 1
ATOM 940 O O . LEU A 1 116 ? -3.530 3.156 1.413 1.00 97.44 116 LEU A O 1
ATOM 944 N N . ASP A 1 117 ? -4.908 3.775 3.082 1.00 96.81 117 ASP A N 1
ATOM 945 C CA . ASP A 1 117 ? -6.137 3.808 2.295 1.00 96.81 117 ASP A CA 1
ATOM 946 C C . ASP A 1 117 ? -6.323 5.157 1.576 1.00 96.81 117 ASP A C 1
ATOM 948 O O . ASP A 1 117 ? -5.521 6.081 1.721 1.00 96.81 117 ASP A O 1
ATOM 952 N N . GLU A 1 118 ? -7.402 5.276 0.806 1.00 94.88 118 GLU A N 1
ATOM 953 C CA . GLU A 1 118 ? -7.766 6.447 -0.001 1.00 94.88 118 GLU A CA 1
ATOM 954 C C . GLU A 1 118 ? -7.989 7.740 0.796 1.00 94.88 118 GLU A C 1
ATOM 956 O O . GLU A 1 118 ? -8.073 8.830 0.222 1.00 94.88 118 GLU A O 1
ATOM 961 N N . TYR A 1 119 ? -8.066 7.633 2.122 1.00 94.56 119 TYR A N 1
ATOM 962 C CA . TYR A 1 119 ? -8.180 8.753 3.043 1.00 94.56 119 TYR A CA 1
ATOM 963 C C . TYR A 1 119 ? -6.890 8.990 3.840 1.00 94.56 119 TYR A C 1
ATOM 965 O O . TYR A 1 119 ? -6.850 9.857 4.714 1.00 94.56 119 TYR A O 1
ATOM 973 N N . GLY A 1 120 ? -5.823 8.240 3.560 1.00 95.44 120 GLY A N 1
ATOM 974 C CA . GLY A 1 120 ? -4.561 8.309 4.288 1.00 95.44 120 GLY A CA 1
ATOM 975 C C . GLY A 1 120 ? -4.606 7.645 5.665 1.00 95.44 120 GLY A C 1
ATOM 976 O O . GLY A 1 120 ? -3.728 7.902 6.488 1.00 95.44 120 GLY A O 1
ATOM 977 N N . ASN A 1 121 ? -5.614 6.822 5.962 1.00 97.38 121 ASN A N 1
ATOM 978 C CA . ASN A 1 121 ? -5.619 6.035 7.189 1.00 97.38 121 ASN A CA 1
ATOM 979 C C . ASN A 1 121 ? -4.873 4.726 6.967 1.00 97.38 121 ASN A C 1
ATOM 981 O O . ASN A 1 121 ? -4.904 4.140 5.888 1.00 97.38 121 ASN A O 1
ATOM 985 N N . GLU A 1 122 ? -4.226 4.229 8.009 1.00 98.00 122 GLU A N 1
ATOM 986 C CA . GLU A 1 122 ? -3.497 2.975 7.916 1.00 98.00 122 GLU A CA 1
ATOM 987 C C . GLU A 1 122 ? -4.435 1.781 7.935 1.00 98.00 122 GLU A C 1
ATOM 989 O O . GLU A 1 122 ? -5.394 1.749 8.709 1.00 98.00 122 GLU A O 1
ATOM 994 N N . TYR A 1 123 ? -4.143 0.764 7.135 1.00 97.12 123 TYR A N 1
ATOM 995 C CA . TYR A 1 123 ? -4.902 -0.479 7.129 1.00 97.12 123 TYR A CA 1
ATOM 996 C C . TYR A 1 123 ? -3.985 -1.697 7.229 1.00 97.12 123 TYR A C 1
ATOM 998 O O . TYR A 1 123 ? -2.778 -1.604 7.031 1.00 97.12 123 TYR A O 1
ATOM 1006 N N . THR A 1 124 ? -4.551 -2.842 7.601 1.00 96.19 124 THR A N 1
ATOM 1007 C CA . THR A 1 124 ? -3.800 -4.086 7.806 1.00 96.19 124 THR A CA 1
ATOM 1008 C C . THR A 1 124 ? -4.046 -5.081 6.686 1.00 96.19 124 THR A C 1
ATOM 1010 O O . THR A 1 124 ? -4.986 -4.944 5.901 1.00 96.19 124 THR A O 1
ATOM 1013 N N . LEU A 1 125 ? -3.239 -6.140 6.668 1.00 95.06 125 LEU A N 1
ATOM 1014 C CA . LEU A 1 125 ? -3.531 -7.368 5.942 1.00 95.06 125 LEU A CA 1
ATOM 1015 C C . LEU A 1 125 ? -4.972 -7.822 6.190 1.00 95.06 125 LEU A C 1
ATOM 1017 O O . LEU A 1 125 ? -5.556 -7.573 7.254 1.00 95.06 125 LEU A O 1
ATOM 1021 N N . LYS A 1 126 ? -5.545 -8.506 5.195 1.00 91.94 126 LYS A N 1
ATOM 1022 C CA . LYS A 1 126 ? -6.854 -9.137 5.338 1.00 91.94 126 LYS A CA 1
ATOM 1023 C C . LYS A 1 126 ? -6.754 -10.191 6.437 1.00 91.94 126 LYS A C 1
ATOM 1025 O O . LYS A 1 126 ? -6.077 -11.200 6.280 1.00 91.94 126 LYS A O 1
ATOM 1030 N N . ILE A 1 127 ? -7.418 -9.926 7.555 1.00 86.69 127 ILE A N 1
ATOM 1031 C CA . ILE A 1 127 ? -7.367 -10.793 8.726 1.00 86.69 127 ILE A CA 1
ATOM 1032 C C . ILE A 1 127 ? -8.152 -12.068 8.414 1.00 86.69 127 ILE A C 1
ATOM 1034 O O . ILE A 1 127 ? -9.305 -12.002 7.981 1.00 86.69 127 ILE A O 1
ATOM 1038 N N . SER A 1 128 ? -7.511 -13.222 8.593 1.00 79.06 128 SER A N 1
ATOM 1039 C CA . SER A 1 128 ? -8.184 -14.518 8.504 1.00 79.06 128 SER A CA 1
ATOM 1040 C C . SER A 1 128 ? -8.964 -14.811 9.792 1.00 79.06 128 SER A C 1
ATOM 1042 O O . SER A 1 128 ? -8.733 -14.189 10.825 1.00 79.06 128 SER A O 1
ATOM 1044 N N . ILE A 1 129 ? -9.911 -15.752 9.736 1.00 75.88 129 ILE A N 1
ATOM 1045 C CA . ILE A 1 129 ? -10.808 -16.086 10.861 1.00 75.88 129 ILE A CA 1
ATOM 1046 C C . ILE A 1 129 ? -10.021 -16.490 12.124 1.00 75.88 129 ILE A C 1
ATOM 1048 O O . ILE A 1 129 ? -10.511 -16.272 13.232 1.00 75.88 129 ILE A O 1
ATOM 1052 N N . ASP A 1 130 ? -8.808 -17.031 11.958 1.00 83.62 130 ASP A N 1
ATOM 1053 C CA . ASP A 1 130 ? -7.935 -17.496 13.034 1.00 83.62 130 ASP A CA 1
ATOM 1054 C C . ASP A 1 130 ? -6.713 -16.584 13.210 1.00 83.62 130 ASP A C 1
ATOM 1056 O O . ASP A 1 130 ? -5.662 -16.752 12.584 1.00 83.62 130 ASP A O 1
ATOM 1060 N N . ILE A 1 131 ? -6.887 -15.577 14.062 1.00 86.81 131 ILE A N 1
ATOM 1061 C CA . ILE A 1 131 ? -5.846 -14.602 14.388 1.00 86.81 131 ILE A CA 1
ATOM 1062 C C . ILE A 1 131 ? -4.985 -15.019 15.586 1.00 86.81 131 ILE A C 1
ATOM 1064 O O . ILE A 1 131 ? -3.924 -14.434 15.811 1.00 86.81 131 ILE A O 1
ATOM 1068 N N . ALA A 1 132 ? -5.439 -16.008 16.359 1.00 86.50 132 ALA A N 1
ATOM 1069 C CA . ALA A 1 132 ? -4.817 -16.381 17.619 1.00 86.50 132 ALA A CA 1
ATOM 1070 C C . ALA A 1 132 ? -3.382 -16.879 17.385 1.00 86.50 132 ALA A C 1
ATOM 1072 O O . ALA A 1 132 ? -3.137 -17.791 16.597 1.00 86.50 132 ALA A O 1
ATOM 1073 N N . GLY A 1 133 ? -2.412 -16.256 18.053 1.00 86.50 133 GLY A N 1
ATOM 1074 C CA . GLY A 1 133 ? -0.988 -16.564 17.895 1.00 86.50 133 GLY A CA 1
ATOM 1075 C C . GLY A 1 133 ? -0.335 -16.003 16.623 1.00 86.50 133 GLY A C 1
ATOM 1076 O O . GLY A 1 133 ? 0.874 -16.162 16.447 1.00 86.50 133 GLY A O 1
ATOM 1077 N N . LYS A 1 134 ? -1.094 -15.326 15.751 1.00 90.88 134 LYS A N 1
ATOM 1078 C CA . LYS A 1 134 ? -0.601 -14.653 14.532 1.00 90.88 134 LYS A CA 1
ATOM 1079 C C . LYS A 1 134 ? -0.711 -13.140 14.620 1.00 90.88 134 LYS A C 1
ATOM 1081 O O . LYS A 1 134 ? -0.548 -12.424 13.635 1.00 90.88 134 LYS A O 1
ATOM 1086 N N . GLU A 1 135 ? -0.977 -12.601 15.798 1.00 90.50 135 GLU A N 1
ATOM 1087 C CA . GLU A 1 135 ? -1.330 -11.200 15.927 1.00 90.50 135 GLU A CA 1
ATOM 1088 C C . GLU A 1 135 ? -0.162 -10.281 15.545 1.00 90.50 135 GLU A C 1
ATOM 1090 O O . GLU A 1 135 ? -0.390 -9.220 14.983 1.00 90.50 135 GLU A O 1
ATOM 1095 N N . LYS A 1 136 ? 1.097 -10.692 15.749 1.00 91.88 136 LYS A N 1
ATOM 1096 C CA . LYS A 1 136 ? 2.272 -9.927 15.280 1.00 91.88 136 LYS A CA 1
ATOM 1097 C C . LYS A 1 136 ? 2.427 -9.899 13.757 1.00 91.88 136 LYS A C 1
ATOM 1099 O O . LYS A 1 136 ? 3.066 -8.987 13.243 1.00 91.88 136 LYS A O 1
ATOM 1104 N N . GLU A 1 137 ? 1.877 -10.884 13.053 1.00 93.00 137 GLU A N 1
ATOM 1105 C CA . GLU A 1 137 ? 1.881 -10.928 11.590 1.00 93.00 137 GLU A CA 1
ATOM 1106 C C . GLU A 1 137 ? 0.904 -9.895 11.031 1.00 93.00 137 GLU A C 1
ATOM 1108 O O . GLU A 1 137 ? 1.267 -9.114 10.158 1.00 93.00 137 GLU A O 1
ATOM 1113 N N . TYR A 1 138 ? -0.305 -9.829 11.594 1.00 94.19 138 TYR A N 1
ATOM 1114 C CA . TYR A 1 138 ? -1.322 -8.852 11.201 1.00 94.19 138 TYR A CA 1
ATOM 1115 C C . TYR A 1 138 ? -1.053 -7.458 11.767 1.00 94.19 138 TYR A C 1
ATOM 1117 O O . TYR A 1 138 ? -1.359 -6.467 11.103 1.00 94.19 138 TYR A O 1
ATOM 1125 N N . PHE A 1 139 ? -0.453 -7.376 12.957 1.00 94.75 139 PHE A N 1
ATOM 1126 C CA . PHE A 1 139 ? -0.264 -6.138 13.707 1.00 94.75 139 PHE A CA 1
ATOM 1127 C C . PHE A 1 139 ? 1.179 -5.883 14.162 1.00 94.75 139 PHE A C 1
ATOM 1129 O O . PHE A 1 139 ? 1.428 -5.666 15.354 1.00 94.75 139 PHE A O 1
ATOM 1136 N N . PRO A 1 140 ? 2.160 -5.859 13.245 1.00 95.44 140 PRO A N 1
ATOM 1137 C CA . PRO A 1 140 ? 3.565 -5.670 13.600 1.00 95.44 140 PRO A CA 1
ATOM 1138 C C . PRO A 1 140 ? 3.846 -4.342 14.319 1.00 95.44 140 PRO A C 1
ATOM 1140 O O . PRO A 1 140 ? 4.842 -4.237 15.030 1.00 95.44 140 PRO A O 1
ATOM 1143 N N . LEU A 1 141 ? 2.976 -3.335 14.164 1.00 95.06 141 LEU A N 1
ATOM 1144 C CA . LEU A 1 141 ? 3.098 -2.014 14.793 1.00 95.06 141 LEU A CA 1
ATOM 1145 C C . LEU A 1 141 ? 2.001 -1.733 15.840 1.00 95.06 141 LEU A C 1
ATOM 1147 O O . LEU A 1 141 ? 1.774 -0.573 16.198 1.00 95.06 141 LEU A O 1
ATOM 1151 N N . GLY A 1 142 ? 1.282 -2.765 16.300 1.00 95.06 142 GLY A N 1
ATOM 1152 C CA . GLY A 1 142 ? 0.051 -2.612 17.083 1.00 95.06 142 GLY A CA 1
ATOM 1153 C C . GLY A 1 142 ? -1.123 -2.164 16.209 1.00 95.06 142 GLY A C 1
ATOM 1154 O O . GLY A 1 142 ? -1.152 -2.455 15.017 1.00 95.06 142 GLY A O 1
ATOM 1155 N N . TYR A 1 143 ? -2.104 -1.447 16.755 1.00 96.62 143 TYR A N 1
ATOM 1156 C CA . TYR A 1 143 ? -3.254 -1.034 15.945 1.00 96.62 143 TYR A CA 1
ATOM 1157 C C . TYR A 1 143 ? -2.879 -0.078 14.793 1.00 96.62 143 TYR A C 1
ATOM 1159 O O . TYR A 1 143 ? -2.013 0.796 14.969 1.00 96.62 143 TYR A O 1
ATOM 1167 N N . PRO A 1 144 ? -3.558 -0.192 13.633 1.00 97.38 144 PRO A N 1
ATOM 1168 C CA . PRO A 1 144 ? -3.545 0.863 12.627 1.00 97.38 144 PRO A CA 1
ATOM 1169 C C . PRO A 1 144 ? -4.119 2.168 13.194 1.00 97.38 144 PRO A C 1
ATOM 1171 O O . PRO A 1 144 ? -4.867 2.167 14.177 1.00 97.38 144 PRO A O 1
ATOM 1174 N N . ILE A 1 145 ? -3.761 3.298 12.586 1.00 97.81 145 ILE A N 1
ATOM 1175 C CA . ILE A 1 145 ? -4.234 4.619 13.016 1.00 97.81 145 ILE A CA 1
ATOM 1176 C C . ILE A 1 145 ? -4.773 5.442 11.851 1.00 97.81 145 ILE A C 1
ATOM 1178 O O . ILE A 1 145 ? -4.356 5.283 10.703 1.00 97.81 145 ILE A O 1
ATOM 1182 N N . THR A 1 146 ? -5.693 6.350 12.154 1.00 97.56 146 THR A N 1
ATOM 1183 C CA . THR A 1 146 ? -6.170 7.348 11.198 1.00 97.56 146 THR A CA 1
ATOM 1184 C C . THR A 1 146 ? -5.075 8.364 10.874 1.00 97.56 146 THR A C 1
ATOM 1186 O O . THR A 1 146 ? -4.074 8.497 11.589 1.00 97.56 146 THR A O 1
ATOM 1189 N N . ASN A 1 147 ? -5.288 9.150 9.820 1.00 94.94 147 ASN A N 1
ATOM 1190 C CA . ASN A 1 147 ? -4.392 10.248 9.449 1.00 94.94 147 ASN A CA 1
ATOM 1191 C C . ASN A 1 147 ? -4.315 11.384 10.500 1.00 94.94 147 ASN A C 1
ATOM 1193 O O . ASN A 1 147 ? -3.440 12.248 10.432 1.00 94.94 147 ASN A O 1
ATOM 1197 N N . ASP A 1 148 ? -5.196 11.375 11.505 1.00 94.88 148 ASP A N 1
ATOM 1198 C CA . ASP A 1 148 ? -5.163 12.262 12.666 1.00 94.88 148 ASP A CA 1
ATOM 1199 C C . ASP A 1 148 ? -4.773 11.540 13.970 1.00 94.88 148 ASP A C 1
ATOM 1201 O O . ASP A 1 148 ? -4.879 12.113 15.057 1.00 94.88 148 ASP A O 1
ATOM 1205 N N . ASN A 1 149 ? -4.204 10.334 13.858 1.00 96.25 149 ASN A N 1
ATOM 1206 C CA . ASN A 1 149 ? -3.638 9.501 14.927 1.00 96.25 149 ASN A CA 1
ATOM 1207 C C . ASN A 1 149 ? -4.647 8.890 15.913 1.00 96.25 149 ASN A C 1
ATOM 1209 O O . ASN A 1 149 ? -4.261 8.546 17.036 1.00 96.25 149 ASN A O 1
ATOM 1213 N N . LEU A 1 150 ? -5.920 8.756 15.541 1.00 97.12 150 LEU A N 1
ATOM 1214 C CA . LEU A 1 150 ? -6.870 7.947 16.305 1.00 97.12 150 LEU A CA 1
ATOM 1215 C C . LEU A 1 150 ? -6.617 6.466 16.041 1.00 97.12 150 LEU A C 1
ATOM 1217 O O . LEU A 1 150 ? -6.299 6.071 14.922 1.00 97.12 150 LEU A O 1
ATOM 1221 N N . VAL A 1 151 ? -6.746 5.644 17.076 1.00 97.88 151 VAL A N 1
ATOM 1222 C CA . VAL A 1 151 ? -6.605 4.194 16.951 1.00 97.88 151 VAL A CA 1
ATOM 1223 C C . VAL A 1 151 ? -7.795 3.623 16.181 1.00 97.88 151 VAL A C 1
ATOM 1225 O O . VAL A 1 151 ? -8.950 3.906 16.521 1.00 97.88 151 VAL A O 1
ATOM 1228 N N . ILE A 1 152 ? -7.486 2.800 15.178 1.00 98.06 152 ILE A N 1
ATOM 1229 C CA . ILE A 1 152 ? -8.439 2.011 14.402 1.00 98.06 152 ILE A CA 1
ATOM 1230 C C . ILE A 1 152 ? -8.447 0.590 14.968 1.00 98.06 152 ILE A C 1
ATOM 1232 O O . ILE A 1 152 ? -7.412 -0.074 15.021 1.00 98.06 152 ILE A O 1
ATOM 1236 N N . VAL A 1 153 ? -9.622 0.124 15.377 1.00 97.06 153 VAL A N 1
ATOM 1237 C CA . VAL A 1 153 ? -9.848 -1.247 15.839 1.00 97.06 153 VAL A CA 1
ATOM 1238 C C . VAL A 1 153 ? -10.430 -2.046 14.670 1.00 97.06 153 VAL A C 1
ATOM 1240 O O . VAL A 1 153 ? -11.518 -1.712 14.206 1.00 97.06 153 VAL A O 1
ATOM 1243 N N . PRO A 1 154 ? -9.733 -3.063 14.145 1.00 95.69 154 PRO A N 1
ATOM 1244 C CA . PRO A 1 154 ? -10.234 -3.853 13.025 1.00 95.69 154 PRO A CA 1
ATOM 1245 C C . PRO A 1 154 ? -11.448 -4.698 13.399 1.00 95.69 154 PRO A C 1
ATOM 1247 O O . PRO A 1 154 ? -11.589 -5.130 14.545 1.00 95.69 154 PRO A O 1
ATOM 1250 N N . GLU A 1 155 ? -12.281 -4.991 12.405 1.00 94.19 155 GLU A N 1
ATOM 1251 C CA . GLU A 1 155 ? -13.338 -5.995 12.533 1.00 94.19 155 GLU A CA 1
ATOM 1252 C C . GLU A 1 155 ? -12.832 -7.372 12.103 1.00 94.19 155 GLU A C 1
ATOM 1254 O O . GLU A 1 155 ? -12.275 -7.551 11.017 1.00 94.19 155 GLU A O 1
ATOM 1259 N N . VAL A 1 156 ? -13.040 -8.354 12.976 1.00 91.69 156 VAL A N 1
ATOM 1260 C CA . VAL A 1 156 ? -12.699 -9.759 12.767 1.00 91.69 156 VAL A CA 1
ATOM 1261 C C . VAL A 1 156 ? -13.951 -10.574 13.061 1.00 91.69 156 VAL A C 1
ATOM 1263 O O . VAL A 1 156 ? -14.482 -10.540 14.169 1.00 91.69 156 VAL A O 1
ATOM 1266 N N . ASN A 1 157 ? -14.459 -11.285 12.052 1.00 89.56 157 ASN A N 1
ATOM 1267 C CA . ASN A 1 157 ? -15.698 -12.071 12.143 1.00 89.56 157 ASN A CA 1
ATOM 1268 C C . ASN A 1 157 ? -16.918 -11.250 12.614 1.00 89.56 157 ASN A C 1
ATOM 1270 O O . ASN A 1 157 ? -17.723 -11.723 13.418 1.00 89.56 157 ASN A O 1
ATOM 1274 N N . GLY A 1 158 ? -17.044 -10.010 12.130 1.00 90.69 158 GLY A N 1
ATOM 1275 C CA . GLY A 1 158 ? -18.166 -9.125 12.462 1.00 90.69 158 GLY A CA 1
ATOM 1276 C C . GLY A 1 158 ? -18.120 -8.526 13.872 1.00 90.69 158 GLY A C 1
ATOM 1277 O O . GLY A 1 158 ? -19.134 -8.007 14.335 1.00 90.69 158 GLY A O 1
ATOM 1278 N N . LYS A 1 159 ? -16.982 -8.627 14.572 1.00 93.62 159 LYS A N 1
ATOM 1279 C CA . LYS A 1 159 ? -16.772 -8.061 15.910 1.00 93.62 159 LYS A CA 1
ATOM 1280 C C . LYS A 1 159 ? -15.477 -7.267 15.981 1.00 93.62 159 LYS A C 1
ATOM 1282 O O . LYS A 1 159 ? -14.527 -7.545 15.253 1.00 93.62 159 LYS A O 1
ATOM 1287 N N . GLU A 1 160 ? -15.428 -6.300 16.885 1.00 95.00 160 GLU A N 1
ATOM 1288 C CA . GLU A 1 160 ? -14.225 -5.542 17.188 1.00 95.00 160 GLU A CA 1
ATOM 1289 C C . GLU A 1 160 ? -13.126 -6.445 17.769 1.00 95.00 160 GLU A C 1
ATOM 1291 O O . GLU A 1 160 ? -13.343 -7.208 18.712 1.00 95.00 160 GLU A O 1
ATOM 1296 N N . PHE A 1 161 ? -11.922 -6.359 17.208 1.00 94.31 161 PHE A N 1
ATOM 1297 C CA . PHE A 1 161 ? -10.766 -7.076 17.730 1.00 94.31 161 PHE A CA 1
ATOM 1298 C C . PHE A 1 161 ? -10.021 -6.214 18.754 1.00 94.31 161 PHE A C 1
ATOM 1300 O O . PHE A 1 161 ? -9.229 -5.347 18.385 1.00 94.31 161 PHE A O 1
ATOM 1307 N N . ILE A 1 162 ? -10.274 -6.452 20.044 1.00 94.50 162 ILE A N 1
ATOM 1308 C CA . ILE A 1 162 ? -9.618 -5.740 21.148 1.00 94.50 162 ILE A CA 1
ATOM 1309 C C . ILE A 1 162 ? -8.613 -6.656 21.855 1.00 94.50 162 ILE A C 1
ATOM 1311 O O . ILE A 1 162 ? -8.975 -7.670 22.442 1.00 94.50 162 ILE A O 1
ATOM 1315 N N . SER A 1 163 ? -7.344 -6.259 21.814 1.00 89.50 163 SER A N 1
ATOM 1316 C CA . SER A 1 163 ? -6.220 -6.839 22.542 1.00 89.50 163 SER A CA 1
ATOM 1317 C C . SER A 1 163 ? -5.710 -5.897 23.636 1.00 89.50 163 SER A C 1
ATOM 1319 O O . SER A 1 163 ? -5.235 -4.789 23.353 1.00 89.50 163 SER A O 1
ATOM 1321 N N . ASP A 1 164 ? -5.720 -6.388 24.876 1.00 85.75 164 ASP A N 1
ATOM 1322 C CA . ASP A 1 164 ? -5.161 -5.699 26.047 1.00 85.75 164 ASP A CA 1
ATOM 1323 C C . ASP A 1 164 ? -3.624 -5.650 26.027 1.00 85.75 164 ASP A C 1
ATOM 1325 O O . ASP A 1 164 ? -3.013 -4.887 26.774 1.00 85.75 164 ASP A O 1
ATOM 1329 N N . GLN A 1 165 ? -2.974 -6.443 25.169 1.00 85.50 165 GLN A N 1
ATOM 1330 C CA . GLN A 1 165 ? -1.514 -6.567 25.149 1.00 85.50 165 GLN A CA 1
ATOM 1331 C C . GLN A 1 165 ? -0.812 -5.355 24.525 1.00 85.50 165 GLN A C 1
ATOM 1333 O O . GLN A 1 165 ? 0.314 -5.039 24.903 1.00 85.50 165 GLN A O 1
ATOM 1338 N N . TRP A 1 166 ? -1.437 -4.680 23.556 1.00 84.75 166 TRP A N 1
ATOM 1339 C CA . TRP A 1 166 ? -0.782 -3.586 22.825 1.00 84.75 166 TRP A CA 1
ATOM 1340 C C . TRP A 1 166 ? -1.072 -2.227 23.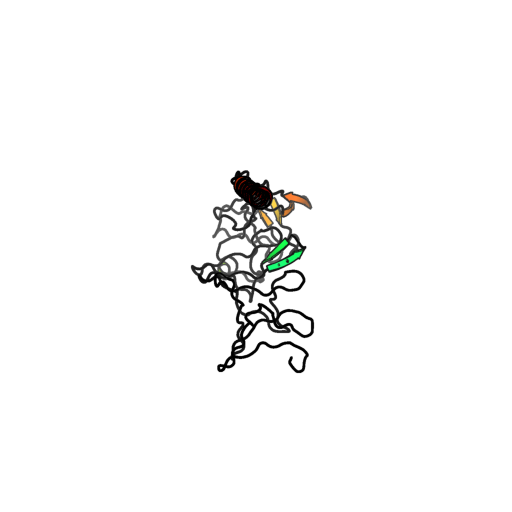427 1.00 84.75 166 TRP A C 1
ATOM 1342 O O . TRP A 1 166 ? -0.168 -1.415 23.614 1.00 84.75 166 TRP A O 1
ATOM 1352 N N . LEU A 1 167 ? -2.349 -1.974 23.698 1.00 89.06 167 LEU A N 1
ATOM 1353 C CA . LEU A 1 167 ? -2.853 -0.690 24.156 1.00 89.06 167 LEU A CA 1
ATOM 1354 C C . LEU A 1 167 ? -4.007 -0.952 25.135 1.00 89.06 167 LEU A C 1
ATOM 1356 O O . LEU A 1 167 ? -5.162 -0.883 24.723 1.00 89.06 167 LEU A O 1
ATOM 1360 N N . PRO A 1 168 ? -3.720 -1.178 26.434 1.00 91.25 168 PRO A N 1
ATOM 1361 C CA . PRO A 1 168 ? -4.740 -1.462 27.461 1.00 91.25 168 PRO A CA 1
ATOM 1362 C C . PRO A 1 168 ? -5.840 -0.390 27.582 1.00 91.25 168 PRO A C 1
ATOM 1364 O O . PRO A 1 168 ? -6.920 -0.611 28.125 1.00 91.25 168 PRO A O 1
ATOM 1367 N N . GLN A 1 169 ? -5.539 0.814 27.098 1.00 94.12 169 GLN A N 1
ATOM 1368 C CA . GLN A 1 169 ? -6.443 1.960 27.039 1.00 94.12 169 GLN A CA 1
ATOM 1369 C C . GLN A 1 169 ? -7.507 1.867 25.931 1.00 94.12 169 GLN A C 1
ATOM 1371 O O . GLN A 1 169 ? -8.436 2.670 25.935 1.00 94.12 169 GLN A O 1
ATOM 1376 N N . VAL A 1 170 ? -7.364 0.949 24.970 1.00 96.06 170 VAL A N 1
ATOM 1377 C CA . VAL A 1 170 ? -8.332 0.721 23.890 1.00 96.06 170 VAL A CA 1
ATOM 1378 C C . VAL A 1 170 ? -9.344 -0.307 24.373 1.00 96.06 170 VAL A C 1
ATOM 1380 O O . VAL A 1 170 ? -9.047 -1.491 24.445 1.00 96.06 170 VAL A O 1
ATOM 1383 N N . GLN A 1 171 ? -10.541 0.158 24.717 1.00 96.44 171 GLN A N 1
ATOM 1384 C CA . GLN A 1 171 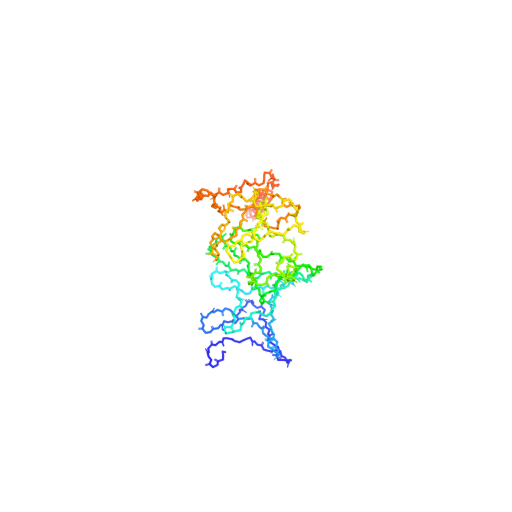? -11.653 -0.672 25.182 1.00 96.44 171 GLN A CA 1
ATOM 1385 C C . GLN A 1 171 ? -12.891 -0.422 24.315 1.00 96.44 171 GLN A C 1
ATOM 1387 O O . GLN A 1 171 ? -12.981 0.597 23.632 1.00 96.44 171 GLN A O 1
ATOM 1392 N N . ALA A 1 172 ? -13.895 -1.302 24.385 1.00 96.19 172 ALA A N 1
ATOM 1393 C CA . ALA A 1 172 ? -15.121 -1.166 23.588 1.00 96.19 172 ALA A CA 1
ATOM 1394 C C . ALA A 1 172 ? -15.815 0.196 23.796 1.00 96.19 172 ALA A C 1
ATOM 1396 O O . ALA A 1 172 ? -16.273 0.824 22.846 1.00 96.19 172 ALA A O 1
ATOM 1397 N N . LYS A 1 173 ? -15.786 0.729 25.026 1.00 96.12 173 LYS A N 1
ATOM 1398 C CA . LYS A 1 173 ? -16.330 2.059 25.367 1.00 96.12 173 LYS A CA 1
ATOM 1399 C C . LYS A 1 173 ? -15.639 3.233 24.657 1.00 96.12 173 LYS A C 1
ATOM 1401 O O . LYS A 1 173 ? -16.142 4.351 24.700 1.00 96.12 173 LYS A O 1
ATOM 1406 N N . ASN A 1 174 ? -14.457 3.012 24.084 1.00 96.56 174 ASN A N 1
ATOM 1407 C CA . ASN A 1 174 ? -13.706 4.026 23.354 1.00 96.56 174 ASN A CA 1
ATOM 1408 C C . ASN A 1 174 ? -14.115 4.124 21.885 1.00 96.56 174 ASN A C 1
ATOM 1410 O O . ASN A 1 174 ? -13.716 5.086 21.228 1.00 96.56 174 ASN A O 1
ATOM 1414 N N . ILE A 1 175 ? -14.860 3.147 21.363 1.00 96.81 175 ILE A N 1
ATOM 1415 C CA . ILE A 1 175 ? -15.339 3.148 19.984 1.00 96.81 175 ILE A CA 1
ATOM 1416 C C . ILE A 1 175 ? -16.347 4.285 19.817 1.00 96.81 175 ILE A C 1
ATOM 1418 O O . ILE A 1 175 ? -17.342 4.364 20.532 1.00 96.81 175 ILE A O 1
ATOM 1422 N N . ILE A 1 176 ? -16.074 5.170 18.862 1.00 96.56 176 ILE A N 1
ATOM 1423 C CA . ILE A 1 176 ? -16.925 6.326 18.542 1.00 96.56 176 ILE A CA 1
ATOM 1424 C C . ILE A 1 176 ? -17.707 6.136 17.239 1.00 96.56 176 ILE A C 1
ATOM 1426 O O . ILE A 1 176 ? -18.615 6.913 16.944 1.00 96.56 176 ILE A O 1
ATOM 1430 N N . GLY A 1 177 ? -17.377 5.104 16.462 1.00 96.06 177 GLY A N 1
ATOM 1431 C CA . GLY A 1 177 ? -18.056 4.783 15.216 1.00 96.06 177 GLY A CA 1
ATOM 1432 C C . GLY A 1 177 ? -17.285 3.790 14.355 1.00 96.06 177 GLY A C 1
ATOM 1433 O O . GLY A 1 177 ? -16.249 3.264 14.761 1.00 96.06 177 GLY A O 1
ATOM 1434 N N . LYS A 1 178 ? -17.790 3.565 13.144 1.00 97.00 178 LYS A N 1
ATOM 1435 C CA . LYS A 1 178 ? -17.152 2.759 12.102 1.00 97.00 178 LYS A CA 1
ATOM 1436 C C . LYS A 1 178 ? -16.428 3.651 11.092 1.00 97.00 178 LYS A C 1
ATOM 1438 O O . LYS A 1 178 ? -16.937 4.708 10.721 1.00 97.00 178 LYS A O 1
ATOM 1443 N N . LEU A 1 179 ? -15.243 3.237 10.659 1.00 96.56 179 LEU A N 1
ATOM 1444 C CA . LEU A 1 179 ? -14.447 3.887 9.622 1.00 96.56 179 LEU A CA 1
ATOM 1445 C C . LEU A 1 179 ? -14.948 3.446 8.250 1.00 96.56 179 LEU A C 1
ATOM 1447 O O . LEU A 1 179 ? -15.082 2.249 8.011 1.00 96.56 179 LEU A O 1
ATOM 1451 N N . TYR A 1 180 ? -15.196 4.393 7.349 1.00 95.38 180 TYR A N 1
ATOM 1452 C CA . TYR A 1 180 ? -15.482 4.058 5.958 1.00 95.38 180 TYR A CA 1
ATOM 1453 C C . TYR A 1 180 ? -14.190 3.788 5.181 1.00 95.38 180 TYR A C 1
ATOM 1455 O O . TYR A 1 180 ? -13.252 4.582 5.246 1.00 95.38 180 TYR A O 1
ATOM 1463 N N . ARG A 1 181 ? -14.200 2.710 4.397 1.00 92.75 181 ARG A N 1
ATOM 1464 C CA . ARG A 1 181 ? -13.200 2.359 3.382 1.00 92.75 181 ARG A CA 1
ATOM 1465 C C . ARG A 1 181 ? -13.885 1.932 2.098 1.00 92.75 181 ARG A C 1
ATOM 1467 O O . ARG A 1 181 ? -14.962 1.340 2.141 1.00 92.75 181 ARG A O 1
ATOM 1474 N N . GLU A 1 182 ? -13.285 2.179 0.948 1.00 90.44 182 GLU A N 1
ATOM 1475 C CA . GLU A 1 182 ? -13.881 1.828 -0.337 1.00 90.44 182 GLU A CA 1
ATOM 1476 C C . GLU A 1 182 ? -14.102 0.314 -0.482 1.00 90.44 182 GLU A C 1
ATOM 1478 O O . GLU A 1 182 ? -15.179 -0.094 -0.931 1.00 90.44 182 GLU A O 1
ATOM 1483 N N . ASP A 1 183 ? -13.146 -0.505 -0.033 1.00 88.06 183 ASP A N 1
ATOM 1484 C CA . ASP A 1 183 ? -13.169 -1.970 -0.135 1.00 88.06 183 ASP A CA 1
ATOM 1485 C C . ASP A 1 183 ? -13.976 -2.654 0.978 1.00 88.06 183 ASP A C 1
ATOM 1487 O O . ASP A 1 183 ? -14.687 -3.625 0.724 1.00 88.06 183 ASP A O 1
ATOM 1491 N N . LYS A 1 184 ? -13.894 -2.140 2.209 1.00 88.06 184 LYS A N 1
ATOM 1492 C CA . LYS A 1 184 ? -14.550 -2.727 3.390 1.00 88.06 184 LYS A CA 1
ATOM 1493 C C . LYS A 1 184 ? -15.833 -2.025 3.826 1.00 88.06 184 LYS A C 1
ATOM 1495 O O . LYS A 1 184 ? -16.504 -2.500 4.739 1.00 88.06 184 LYS A O 1
ATOM 1500 N N . LYS A 1 185 ? -16.180 -0.887 3.224 1.00 92.44 185 LYS A N 1
ATOM 1501 C CA . LYS A 1 185 ? -17.247 0.005 3.707 1.00 92.44 185 LYS A CA 1
ATOM 1502 C C . LYS A 1 185 ? -17.016 0.329 5.185 1.00 92.44 185 LYS A C 1
ATOM 1504 O O . LYS A 1 185 ? -15.912 0.718 5.543 1.00 92.44 185 LYS A O 1
ATOM 1509 N N . TYR A 1 186 ? -18.019 0.159 6.039 1.00 91.12 186 TYR A N 1
ATOM 1510 C CA . TYR A 1 186 ? -17.941 0.393 7.485 1.00 91.12 186 TYR A CA 1
ATOM 1511 C C . TYR A 1 186 ? -17.463 -0.852 8.247 1.00 91.12 186 TYR A C 1
ATOM 1513 O O . TYR A 1 186 ? -18.103 -1.293 9.206 1.00 91.12 186 TYR A O 1
ATOM 1521 N N . GLY A 1 187 ? -16.372 -1.446 7.763 1.00 92.12 187 GLY A N 1
ATOM 1522 C CA . GLY A 1 187 ? -15.797 -2.664 8.323 1.00 92.12 187 GLY A CA 1
ATOM 1523 C C . GLY A 1 187 ? -15.050 -2.392 9.619 1.00 92.12 187 GLY A C 1
ATOM 1524 O O . GLY A 1 187 ? -15.336 -3.020 10.615 1.00 92.12 187 GLY A O 1
ATOM 1525 N N . ASP A 1 188 ? -14.144 -1.418 9.654 1.00 96.38 188 ASP A N 1
ATOM 1526 C CA . ASP A 1 188 ? -13.304 -1.184 10.836 1.00 96.38 188 ASP A CA 1
ATOM 1527 C C . ASP A 1 188 ? -13.924 -0.137 11.788 1.00 96.38 188 ASP A C 1
ATOM 1529 O O . ASP A 1 188 ? -14.816 0.622 11.407 1.00 96.38 188 ASP A O 1
ATOM 1533 N N . TYR A 1 189 ? -13.449 -0.062 13.031 1.00 97.25 189 TYR A N 1
ATOM 1534 C CA . TYR A 1 189 ? -13.933 0.860 14.064 1.00 97.25 189 TYR A CA 1
ATOM 1535 C C . TYR A 1 189 ? -12.918 1.976 14.338 1.00 97.25 189 TYR A C 1
ATOM 1537 O O . TYR A 1 189 ? -11.712 1.742 14.355 1.00 97.25 189 TYR A O 1
ATOM 1545 N N . VAL A 1 190 ? -13.394 3.192 14.611 1.00 97.31 190 VAL A N 1
ATOM 1546 C CA . VAL A 1 190 ? -12.565 4.319 15.075 1.00 97.31 190 VAL A CA 1
ATOM 1547 C C . VAL A 1 190 ? -12.807 4.541 16.558 1.00 97.31 190 VAL A C 1
ATOM 1549 O O . VAL A 1 190 ? -13.942 4.453 17.035 1.00 97.31 190 VAL A O 1
ATOM 1552 N N . THR A 1 191 ? -11.747 4.874 17.289 1.00 97.56 191 THR A N 1
ATOM 1553 C CA . THR A 1 191 ? -11.819 5.169 18.722 1.00 97.56 191 THR A CA 1
ATOM 1554 C C . THR A 1 191 ? -11.498 6.630 19.033 1.00 97.56 191 THR A C 1
ATOM 1556 O O . THR A 1 191 ? -10.914 7.344 18.224 1.00 97.56 191 THR A O 1
ATOM 1559 N N . ASN A 1 192 ? -11.827 7.080 20.244 1.00 96.75 192 ASN A N 1
ATOM 1560 C CA . ASN A 1 192 ? -11.340 8.354 20.784 1.00 96.75 192 ASN A CA 1
ATOM 1561 C C . ASN A 1 192 ? -9.919 8.270 21.382 1.00 96.75 192 ASN A C 1
ATOM 1563 O O . ASN A 1 192 ? -9.429 9.248 21.953 1.00 96.75 192 ASN A O 1
ATOM 1567 N N . VAL A 1 193 ? -9.252 7.118 21.271 1.00 97.19 193 VAL A N 1
ATOM 1568 C CA . VAL A 1 193 ? -7.897 6.908 21.785 1.00 97.19 193 VAL A CA 1
ATOM 1569 C C . VAL A 1 193 ? -6.886 7.392 20.758 1.00 97.19 193 VAL A C 1
ATOM 1571 O O . VAL A 1 193 ? -6.912 6.981 19.600 1.00 97.19 193 VAL A O 1
ATOM 1574 N N . ARG A 1 194 ? -5.941 8.228 21.196 1.00 96.38 194 ARG A N 1
ATOM 1575 C CA . ARG A 1 194 ? -4.821 8.678 20.363 1.00 96.38 194 ARG A CA 1
ATOM 1576 C C . ARG A 1 194 ? -3.618 7.756 20.510 1.00 96.38 194 ARG A C 1
ATOM 1578 O O . ARG A 1 194 ? -3.223 7.408 21.625 1.00 96.38 194 ARG A O 1
ATOM 1585 N N . SER A 1 195 ? -3.015 7.400 19.382 1.00 95.75 195 SER A N 1
ATOM 1586 C CA . SER A 1 195 ? -1.745 6.682 19.362 1.00 95.75 195 SER A CA 1
ATOM 1587 C C . SER A 1 195 ? -0.580 7.607 19.707 1.00 95.75 195 SER A C 1
ATOM 1589 O O . SER A 1 195 ? -0.598 8.802 19.411 1.00 95.75 195 SER A O 1
ATOM 1591 N N . LYS A 1 196 ? 0.462 7.037 20.322 1.00 94.62 196 LYS A N 1
ATOM 1592 C CA . LYS A 1 196 ? 1.759 7.713 20.491 1.00 94.62 196 LYS A CA 1
ATOM 1593 C C . LYS A 1 196 ? 2.544 7.754 19.178 1.00 94.62 196 LYS A C 1
ATOM 1595 O O . LYS A 1 196 ? 3.354 8.658 18.978 1.00 94.62 196 LYS A O 1
ATOM 1600 N N . ARG A 1 197 ? 2.311 6.775 18.296 1.00 94.06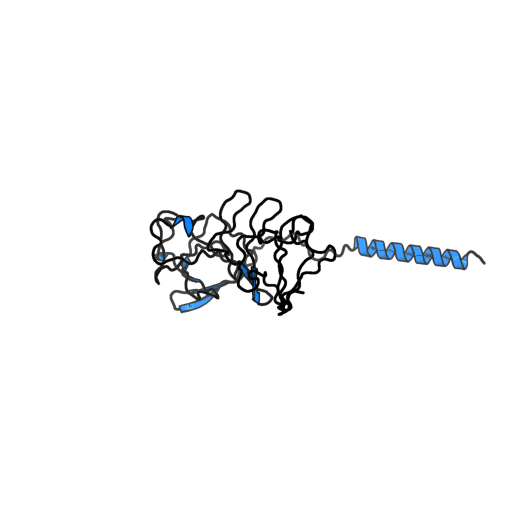 197 ARG A N 1
ATOM 1601 C CA . ARG A 1 197 ? 2.892 6.735 16.955 1.00 94.06 197 ARG A CA 1
ATOM 1602 C C . ARG A 1 197 ? 2.228 7.805 16.100 1.00 94.06 197 ARG A C 1
ATOM 1604 O O . ARG A 1 197 ? 1.018 8.004 16.175 1.00 94.06 197 ARG A O 1
ATOM 1611 N N . ARG A 1 198 ? 3.037 8.485 15.293 1.00 93.62 198 ARG A N 1
ATOM 1612 C CA . ARG A 1 198 ? 2.539 9.433 14.300 1.00 93.62 198 ARG A CA 1
ATOM 1613 C C . ARG A 1 198 ? 2.248 8.701 13.000 1.00 93.62 198 ARG A C 1
ATOM 1615 O O . ARG A 1 198 ? 3.045 7.861 12.587 1.00 93.62 198 ARG A O 1
ATOM 1622 N N . THR A 1 199 ? 1.136 9.048 12.367 1.00 92.69 199 THR A N 1
ATOM 1623 C CA . THR A 1 199 ? 0.870 8.648 10.990 1.00 92.69 199 THR A CA 1
ATOM 1624 C C . THR A 1 199 ? 1.932 9.246 10.072 1.00 92.69 199 THR A C 1
ATOM 1626 O O . THR A 1 199 ? 2.474 10.327 10.331 1.00 92.69 199 THR A O 1
ATOM 1629 N N . ARG A 1 200 ? 2.232 8.527 8.993 1.00 93.38 200 ARG A N 1
ATOM 1630 C CA . ARG A 1 200 ? 3.061 9.035 7.894 1.00 93.38 200 ARG A CA 1
ATOM 1631 C C . ARG A 1 200 ? 2.248 9.764 6.825 1.00 93.38 200 ARG A C 1
ATOM 1633 O O . ARG A 1 200 ? 2.835 10.399 5.956 1.00 93.38 200 ARG A O 1
ATOM 1640 N N . ALA A 1 201 ? 0.922 9.654 6.869 1.00 91.50 201 ALA A N 1
ATOM 1641 C CA . ALA A 1 201 ? 0.049 10.324 5.922 1.00 91.50 201 ALA A CA 1
ATOM 1642 C C . ALA A 1 201 ? -0.042 11.823 6.222 1.00 91.50 201 ALA A C 1
ATOM 1644 O O . ALA A 1 201 ? 0.018 12.260 7.376 1.00 91.50 201 ALA A O 1
ATOM 1645 N N . ALA A 1 202 ? -0.248 12.616 5.172 1.00 86.44 202 ALA A N 1
ATOM 1646 C CA . ALA A 1 202 ? -0.758 13.964 5.345 1.00 86.44 202 ALA A CA 1
ATOM 1647 C C . ALA A 1 202 ? -2.200 13.906 5.883 1.00 86.44 202 ALA A C 1
ATOM 1649 O O . ALA A 1 202 ? -2.936 12.946 5.653 1.00 86.44 202 ALA A O 1
ATOM 1650 N N . MET A 1 203 ? -2.609 14.934 6.627 1.00 82.62 203 MET A N 1
ATOM 1651 C CA . MET A 1 203 ? -3.971 15.005 7.154 1.00 82.62 203 MET A CA 1
ATOM 1652 C C . MET A 1 203 ? -4.963 15.270 6.016 1.00 82.62 203 MET A C 1
ATOM 1654 O O . MET A 1 203 ? -4.896 16.313 5.365 1.00 82.62 203 MET A O 1
ATOM 1658 N N . HIS A 1 204 ? -5.916 14.358 5.836 1.00 82.31 204 HIS A N 1
ATOM 1659 C CA . HIS A 1 204 ? -7.012 14.459 4.873 1.00 82.31 204 HIS A CA 1
ATOM 1660 C C . HIS A 1 204 ? -8.365 14.254 5.557 1.00 82.31 204 HIS A C 1
ATOM 1662 O O . HIS A 1 204 ? -8.459 13.675 6.639 1.00 82.31 204 HIS A O 1
ATOM 1668 N N . GLY A 1 205 ? -9.437 14.751 4.943 1.00 87.19 205 GLY A N 1
ATOM 1669 C CA . GLY A 1 205 ? -10.770 14.443 5.446 1.00 87.19 205 GLY A CA 1
ATOM 1670 C C . GLY A 1 205 ? -11.097 12.962 5.254 1.00 87.19 205 GLY A C 1
ATOM 1671 O O . GLY A 1 205 ? -10.770 12.413 4.206 1.00 87.19 205 GLY A O 1
ATOM 1672 N N . TYR A 1 206 ? -11.748 12.331 6.230 1.00 90.62 206 TYR A N 1
ATOM 1673 C CA . TYR A 1 206 ? -12.218 10.944 6.138 1.00 90.62 206 TYR A CA 1
ATOM 1674 C C . TYR A 1 206 ? -13.653 10.805 6.648 1.00 90.62 206 TYR A C 1
ATOM 1676 O O . TYR A 1 206 ? -14.201 11.725 7.258 1.00 90.62 206 TYR A O 1
ATOM 1684 N N . LEU A 1 207 ? -14.289 9.671 6.356 1.00 89.62 207 LEU A N 1
ATOM 1685 C CA . LEU A 1 207 ? -15.689 9.428 6.697 1.00 89.62 207 LEU A CA 1
ATOM 1686 C C . LEU A 1 207 ? -15.804 8.416 7.836 1.00 89.62 207 LEU A C 1
ATOM 1688 O O . LEU A 1 207 ? -15.179 7.355 7.814 1.00 89.62 207 LEU A O 1
ATOM 1692 N N . THR A 1 208 ? -16.656 8.727 8.806 1.00 89.62 208 THR A N 1
ATOM 1693 C CA . THR A 1 208 ? -17.045 7.805 9.874 1.00 89.62 208 THR A CA 1
ATOM 1694 C C . THR A 1 208 ? -18.559 7.673 9.941 1.00 89.62 208 THR A C 1
ATOM 1696 O O . THR A 1 208 ? -19.295 8.549 9.494 1.00 89.62 208 THR A O 1
ATOM 1699 N N . MET A 1 209 ? -19.040 6.562 10.484 1.00 91.31 209 MET A N 1
ATOM 1700 C CA . MET A 1 209 ? -20.437 6.366 10.853 1.00 91.31 209 MET A CA 1
ATOM 1701 C C . MET A 1 209 ? -20.506 6.248 12.367 1.00 91.31 209 MET A C 1
ATOM 1703 O O . MET A 1 209 ? -19.965 5.303 12.938 1.00 91.31 209 MET A O 1
ATOM 1707 N N . GLY A 1 210 ? -21.132 7.224 13.019 1.00 84.38 210 GLY A N 1
ATOM 1708 C CA . GLY A 1 210 ? -21.319 7.201 14.466 1.00 84.38 210 GLY A CA 1
ATOM 1709 C C . GLY A 1 210 ? -22.221 6.048 14.909 1.00 84.38 210 GLY A C 1
ATOM 1710 O O . GLY A 1 210 ? -22.906 5.426 14.099 1.00 84.38 210 GLY A O 1
ATOM 1711 N N . ILE A 1 211 ? -22.281 5.810 16.220 1.00 80.81 211 ILE A N 1
ATOM 1712 C CA . ILE A 1 211 ? -23.098 4.741 16.834 1.00 80.81 211 ILE A CA 1
ATOM 1713 C C . ILE A 1 211 ? -24.593 4.874 16.472 1.00 80.81 211 ILE A C 1
ATOM 1715 O O . ILE A 1 211 ? -25.306 3.882 16.376 1.00 80.81 211 ILE A O 1
ATOM 1719 N N . ASN A 1 212 ? -25.054 6.094 16.187 1.00 79.19 212 ASN A N 1
ATOM 1720 C CA . ASN A 1 212 ? -26.429 6.383 15.766 1.00 79.19 212 ASN A CA 1
ATOM 1721 C C . ASN A 1 212 ? -26.658 6.215 14.248 1.00 79.19 212 ASN A C 1
ATOM 1723 O O . ASN A 1 212 ? -27.640 6.734 13.724 1.00 79.19 212 ASN A O 1
ATOM 1727 N N . ASN A 1 213 ? -25.742 5.560 13.524 1.00 84.81 213 ASN A N 1
ATOM 1728 C CA . ASN A 1 213 ? -25.747 5.410 12.060 1.00 84.81 213 ASN A CA 1
ATOM 1729 C C . ASN A 1 213 ? -25.732 6.735 11.276 1.00 84.81 213 ASN A C 1
ATOM 1731 O O . ASN A 1 213 ? -26.103 6.788 10.105 1.00 84.81 213 ASN A O 1
ATOM 1735 N N . VAL A 1 214 ? -25.272 7.815 11.911 1.00 79.44 214 VAL A N 1
ATOM 1736 C CA . VAL A 1 214 ? -25.092 9.116 11.262 1.00 79.44 214 VAL A CA 1
ATOM 1737 C C . VAL A 1 214 ? -23.695 9.177 10.661 1.00 79.44 214 VAL A C 1
ATOM 1739 O O . VAL A 1 214 ? -22.702 8.940 11.352 1.00 79.44 214 VAL A O 1
ATOM 1742 N N . VAL A 1 215 ? -23.616 9.493 9.370 1.00 86.12 215 VAL A N 1
ATOM 1743 C CA . VAL A 1 215 ? -22.339 9.666 8.675 1.00 86.12 215 VAL A CA 1
ATOM 1744 C C . VAL A 1 215 ? -21.766 11.041 9.001 1.00 86.12 215 VAL A C 1
ATOM 1746 O O . VAL A 1 215 ? -22.423 12.065 8.816 1.00 86.12 215 VAL A O 1
ATOM 1749 N N . HIS A 1 216 ? -20.521 11.062 9.461 1.00 82.38 216 HIS A N 1
ATOM 1750 C CA . HIS A 1 216 ? -19.775 12.268 9.770 1.00 82.38 216 HIS A CA 1
ATOM 1751 C C . HIS A 1 216 ? -18.555 12.377 8.855 1.00 82.38 216 HIS A C 1
ATOM 1753 O O . HIS A 1 216 ? -17.738 11.462 8.760 1.00 82.38 216 HIS A O 1
ATOM 1759 N N . GLY A 1 217 ? -18.418 13.530 8.200 1.00 82.00 217 GLY A N 1
ATOM 1760 C CA . GLY A 1 217 ? -17.158 13.933 7.591 1.00 82.00 217 GLY A CA 1
ATOM 1761 C C . GLY A 1 217 ? -16.231 14.480 8.667 1.00 82.00 217 GLY A C 1
ATOM 1762 O O . GLY A 1 217 ? -16.510 15.523 9.261 1.00 82.00 217 GLY A O 1
ATOM 1763 N N . VAL A 1 218 ? -15.125 13.791 8.920 1.00 83.12 218 VAL A N 1
ATOM 1764 C CA . VAL A 1 218 ? -14.045 14.319 9.747 1.00 83.12 218 VAL A CA 1
ATOM 1765 C C . VAL A 1 218 ? -13.196 15.193 8.844 1.00 83.12 218 VAL A C 1
ATOM 1767 O O . VAL A 1 218 ? -12.395 14.697 8.061 1.00 83.12 218 VAL A O 1
ATOM 1770 N N . ASN A 1 219 ? -13.395 16.507 8.915 1.00 79.75 219 ASN A N 1
ATOM 1771 C CA . ASN A 1 219 ? -12.547 17.444 8.190 1.00 79.75 219 ASN A CA 1
ATOM 1772 C C . ASN A 1 219 ? -11.178 17.496 8.864 1.00 79.75 219 ASN A C 1
ATOM 1774 O O . ASN A 1 219 ? -11.071 17.899 10.027 1.00 79.75 219 ASN A O 1
ATOM 1778 N N . ALA A 1 220 ? -10.125 17.152 8.124 1.00 66.69 220 ALA A N 1
ATOM 1779 C CA . ALA A 1 220 ? -8.777 17.494 8.534 1.00 66.69 220 ALA A CA 1
ATOM 1780 C C . ALA A 1 220 ? -8.699 19.017 8.668 1.00 66.69 220 ALA A C 1
ATOM 1782 O O . ALA A 1 220 ? -8.749 19.743 7.675 1.00 66.69 220 ALA A O 1
ATOM 1783 N N . LYS A 1 221 ? -8.586 19.520 9.902 1.00 59.59 221 LYS A N 1
ATOM 1784 C CA . LYS A 1 221 ? -8.097 20.883 10.086 1.00 59.59 221 LYS A CA 1
ATOM 1785 C C . LYS A 1 221 ? -6.663 20.858 9.570 1.00 59.59 221 LYS A C 1
ATOM 1787 O O . LYS A 1 221 ? -5.873 20.105 10.146 1.00 59.59 221 LYS A O 1
ATOM 1792 N N . PRO A 1 222 ? -6.318 21.610 8.507 1.00 56.22 222 PRO A N 1
ATOM 1793 C CA . PRO A 1 222 ? -4.932 21.693 8.085 1.00 56.22 222 PRO A CA 1
ATOM 1794 C C . PRO A 1 222 ? -4.137 22.075 9.325 1.00 56.22 222 PRO A C 1
ATOM 1796 O O . PRO A 1 222 ? -4.506 23.015 10.038 1.00 56.22 222 PRO A O 1
ATOM 1799 N N . LEU A 1 223 ? -3.123 21.272 9.655 1.00 51.00 223 LEU A N 1
ATOM 1800 C CA . LEU A 1 223 ? -2.256 21.582 10.775 1.00 51.00 223 LEU A CA 1
ATOM 1801 C C . LEU A 1 223 ? -1.767 22.999 10.493 1.00 51.00 223 LEU A C 1
ATOM 1803 O O . LEU A 1 223 ? -1.081 23.214 9.498 1.00 51.00 223 LEU A O 1
ATOM 1807 N N . ASN A 1 224 ? -2.144 23.959 11.337 1.00 43.97 224 ASN A N 1
ATOM 1808 C CA . ASN A 1 224 ? -1.769 25.367 11.221 1.00 43.97 224 ASN A CA 1
ATOM 1809 C C . ASN A 1 224 ? -0.261 25.548 11.504 1.00 43.97 224 ASN A C 1
ATOM 1811 O O . ASN A 1 224 ? 0.178 26.526 12.102 1.00 43.97 224 ASN A O 1
ATOM 1815 N N . LYS A 1 225 ? 0.574 24.585 11.094 1.00 46.41 225 LYS A N 1
ATOM 1816 C CA . LYS A 1 225 ? 1.913 24.898 10.649 1.00 46.41 225 LYS A CA 1
ATOM 1817 C C . LYS A 1 225 ? 1.701 25.930 9.558 1.00 46.41 225 LYS A C 1
ATOM 1819 O O . LYS A 1 225 ? 1.236 25.602 8.472 1.00 46.41 225 LYS A O 1
ATOM 1824 N N . LYS A 1 226 ? 2.060 27.177 9.865 1.00 38.44 226 LYS A N 1
ATOM 1825 C CA . LYS A 1 226 ? 2.711 28.027 8.877 1.00 38.44 226 LYS A CA 1
ATOM 1826 C C . LYS A 1 226 ? 3.721 27.121 8.173 1.00 38.44 226 LYS A C 1
ATOM 1828 O O . LYS A 1 226 ? 4.827 26.930 8.674 1.00 38.44 226 LYS A O 1
ATOM 1833 N N . LEU A 1 227 ? 3.328 26.492 7.066 1.00 40.44 227 LEU A N 1
ATOM 1834 C CA . LEU A 1 227 ? 4.301 26.152 6.055 1.00 40.44 227 LEU A CA 1
ATOM 1835 C C . LEU A 1 227 ? 5.032 27.477 5.829 1.00 40.44 227 LEU A C 1
ATOM 1837 O O . LEU A 1 227 ? 4.349 28.507 5.709 1.00 40.44 227 LEU A O 1
ATOM 1841 N N . PRO A 1 228 ? 6.379 27.513 5.890 1.00 40.09 228 PRO A N 1
ATOM 1842 C CA . PRO A 1 228 ? 7.082 28.692 5.416 1.00 40.09 228 PRO A CA 1
ATOM 1843 C C . PRO A 1 228 ? 6.447 29.011 4.075 1.00 40.09 228 PRO A C 1
ATOM 1845 O O . PRO A 1 228 ? 6.186 28.099 3.294 1.00 40.09 228 PRO A O 1
ATOM 1848 N N . ASN A 1 229 ? 6.033 30.259 3.916 1.00 39.31 229 ASN A N 1
ATOM 1849 C CA . ASN A 1 229 ? 5.241 30.699 2.792 1.00 39.31 229 ASN A CA 1
ATOM 1850 C C . ASN A 1 229 ? 6.081 30.496 1.521 1.00 39.31 229 ASN A C 1
ATOM 1852 O O . ASN A 1 229 ? 6.741 31.414 1.058 1.00 39.31 229 ASN A O 1
ATOM 1856 N N . ILE A 1 230 ? 6.066 29.283 0.965 1.00 46.50 230 ILE A N 1
ATOM 1857 C CA . ILE A 1 230 ? 6.437 28.984 -0.412 1.00 46.50 230 ILE A CA 1
ATOM 1858 C C . ILE A 1 230 ? 5.196 29.324 -1.252 1.00 46.50 230 ILE A C 1
ATOM 1860 O O . ILE A 1 230 ? 4.802 28.605 -2.162 1.00 46.50 230 ILE A O 1
ATOM 1864 N N . SER A 1 231 ? 4.526 30.445 -0.945 1.00 44.47 231 SER A N 1
ATOM 1865 C CA . SER A 1 231 ? 3.919 31.219 -2.010 1.00 44.47 231 SER A CA 1
ATOM 1866 C C . SER A 1 231 ? 5.053 31.453 -2.980 1.00 44.47 231 SER A C 1
ATOM 1868 O O . SER A 1 231 ? 6.047 32.039 -2.559 1.00 44.47 231 SER A O 1
ATOM 1870 N N . HIS A 1 232 ? 4.938 30.926 -4.196 1.00 46.28 232 HIS A N 1
ATOM 1871 C CA . HIS A 1 232 ? 5.393 31.557 -5.428 1.00 46.28 232 HIS A CA 1
ATOM 1872 C C . HIS A 1 232 ? 6.173 32.871 -5.203 1.00 46.28 232 HIS A C 1
ATOM 1874 O O . HIS A 1 232 ? 5.732 33.954 -5.578 1.00 46.28 232 HIS A O 1
ATOM 1880 N N . GLN A 1 233 ? 7.381 32.795 -4.642 1.00 45.38 233 GLN A N 1
ATOM 1881 C CA . GLN A 1 233 ? 8.417 33.743 -4.966 1.00 45.38 233 GLN A CA 1
ATOM 1882 C C . GLN A 1 233 ? 8.853 33.267 -6.341 1.00 45.38 233 GLN A C 1
ATOM 1884 O O . GLN A 1 233 ? 9.883 32.627 -6.516 1.00 45.38 233 GLN A O 1
ATOM 1889 N N . LEU A 1 234 ? 8.019 33.577 -7.342 1.00 52.25 234 LEU A N 1
ATOM 1890 C CA . LEU A 1 234 ? 8.567 34.116 -8.571 1.00 52.25 234 LEU A CA 1
ATOM 1891 C C . LEU A 1 234 ? 9.621 35.097 -8.083 1.00 52.25 234 LEU A C 1
ATOM 1893 O O . LEU A 1 234 ? 9.275 36.096 -7.453 1.00 52.25 234 LEU A O 1
ATOM 1897 N N . ASN A 1 235 ? 10.887 34.693 -8.183 1.00 58.09 235 ASN A N 1
ATOM 1898 C CA . ASN A 1 235 ? 12.006 35.503 -7.754 1.00 58.09 235 ASN A CA 1
ATOM 1899 C C . ASN A 1 235 ? 11.882 36.779 -8.590 1.00 58.09 235 ASN A C 1
ATOM 1901 O O . ASN A 1 235 ? 12.297 36.821 -9.745 1.00 58.09 235 ASN A O 1
ATOM 1905 N N . TRP A 1 236 ? 11.239 37.806 -8.039 1.00 67.50 236 TRP A N 1
ATOM 1906 C CA . TRP A 1 236 ? 11.119 39.112 -8.674 1.00 67.50 236 TRP A CA 1
ATOM 1907 C C . TRP A 1 236 ? 12.512 39.689 -8.934 1.00 67.50 236 TRP A C 1
ATOM 1909 O O . TRP A 1 236 ? 12.693 40.466 -9.862 1.00 67.50 236 TRP A O 1
ATOM 1919 N N . SER A 1 237 ? 13.514 39.217 -8.185 1.00 72.94 237 SER A N 1
ATOM 1920 C CA . SER A 1 237 ? 14.935 39.369 -8.480 1.00 72.94 237 SER A CA 1
ATOM 1921 C C . SER A 1 237 ? 15.342 38.743 -9.821 1.00 72.94 237 SER A C 1
ATOM 1923 O O . SER A 1 237 ? 15.978 39.423 -10.614 1.00 72.94 237 SER A O 1
ATOM 1925 N N . LEU A 1 238 ? 14.951 37.502 -10.132 1.00 78.31 238 LEU A N 1
ATOM 1926 C CA . LEU A 1 238 ? 15.264 36.843 -11.409 1.00 78.31 238 LEU A CA 1
ATOM 1927 C C . LEU A 1 238 ? 14.557 37.538 -12.579 1.00 78.31 238 LEU A C 1
ATOM 1929 O O . LEU A 1 238 ? 15.186 37.805 -13.597 1.00 78.31 238 LEU A O 1
ATOM 1933 N N . ILE A 1 239 ? 13.276 37.888 -12.417 1.00 85.06 239 ILE A N 1
ATOM 1934 C CA . ILE A 1 239 ? 12.526 38.656 -13.425 1.00 85.06 239 ILE A CA 1
ATOM 1935 C C . ILE A 1 239 ? 13.162 40.038 -13.622 1.00 85.06 239 ILE A C 1
ATOM 1937 O O . ILE A 1 239 ? 13.372 40.464 -14.755 1.00 85.06 239 ILE A O 1
ATOM 1941 N N . GLY A 1 240 ? 13.537 40.715 -12.534 1.00 90.75 240 GLY A N 1
ATOM 1942 C CA . GLY A 1 240 ? 14.238 41.996 -12.580 1.00 90.75 240 GLY A CA 1
ATOM 1943 C C . GLY A 1 240 ? 15.594 41.910 -13.286 1.00 90.75 240 GLY A C 1
ATOM 1944 O O . GLY A 1 240 ? 15.912 42.780 -14.094 1.00 90.75 240 GLY A O 1
ATOM 1945 N N . ILE A 1 241 ? 16.361 40.839 -13.053 1.00 92.69 241 ILE A N 1
ATOM 1946 C CA . ILE A 1 241 ? 17.637 40.580 -13.738 1.00 92.69 241 ILE A CA 1
ATOM 1947 C C . ILE A 1 241 ? 17.410 40.376 -15.241 1.00 92.69 241 ILE A C 1
ATOM 1949 O O . ILE A 1 241 ? 18.114 40.984 -16.043 1.00 92.69 241 ILE A O 1
ATOM 1953 N N . VAL A 1 242 ? 16.411 39.584 -15.640 1.00 94.12 242 VAL A N 1
ATOM 1954 C CA . VAL A 1 242 ? 16.089 39.357 -17.061 1.00 94.12 242 VAL A CA 1
ATOM 1955 C C . VAL A 1 242 ? 15.695 40.667 -17.756 1.00 94.12 242 VAL A C 1
ATOM 1957 O O . VAL A 1 242 ? 16.171 40.941 -18.857 1.00 94.12 242 VAL A O 1
ATOM 1960 N N . ILE A 1 243 ? 14.892 41.514 -17.103 1.00 95.44 243 ILE A N 1
ATOM 1961 C CA . ILE A 1 243 ? 14.506 42.833 -17.635 1.00 95.44 243 ILE A CA 1
ATOM 1962 C C . ILE A 1 243 ? 15.728 43.753 -17.774 1.00 95.44 243 ILE A C 1
ATOM 1964 O O . ILE A 1 243 ? 15.890 44.399 -18.808 1.00 95.44 243 ILE A O 1
ATOM 1968 N N . LEU A 1 244 ? 16.617 43.794 -16.776 1.00 95.81 244 LEU A N 1
ATOM 1969 C CA . LEU A 1 244 ? 17.845 44.596 -16.831 1.00 95.81 244 LEU A CA 1
ATOM 1970 C C . LEU A 1 244 ? 18.781 44.155 -17.962 1.00 95.81 244 LEU A C 1
ATOM 1972 O O . LEU A 1 244 ? 19.327 45.003 -18.667 1.00 95.81 244 LEU A O 1
ATOM 1976 N N . VAL A 1 245 ? 18.935 42.844 -18.169 1.00 96.31 245 VAL A N 1
ATOM 1977 C CA . VAL A 1 245 ? 19.741 42.299 -19.272 1.00 96.31 245 VAL A CA 1
ATOM 1978 C C . VAL A 1 245 ? 19.140 42.686 -20.624 1.00 96.31 245 VAL A C 1
ATOM 1980 O O . VAL A 1 245 ? 19.871 43.143 -21.501 1.00 96.31 245 VAL A O 1
ATOM 1983 N N . LEU A 1 246 ? 17.817 42.586 -20.790 1.00 96.44 246 LEU A N 1
ATOM 1984 C CA . LEU A 1 246 ? 17.143 43.005 -22.025 1.00 96.44 246 LEU A CA 1
ATOM 1985 C C . LEU A 1 246 ? 17.323 44.503 -22.304 1.00 96.44 246 LEU A C 1
ATOM 1987 O O . LEU A 1 246 ? 17.640 44.879 -23.432 1.00 96.44 246 LEU A O 1
ATOM 1991 N N . LEU A 1 247 ? 17.190 45.359 -21.286 1.00 96.31 247 LEU A N 1
ATOM 1992 C CA . LEU A 1 247 ? 17.418 46.802 -21.428 1.00 96.31 247 LEU A CA 1
ATOM 1993 C C . LEU A 1 247 ? 18.868 47.121 -21.812 1.00 96.31 247 LEU A C 1
ATOM 1995 O O . LEU A 1 247 ? 19.098 47.973 -22.670 1.00 96.31 247 LEU A O 1
ATOM 1999 N N . ALA A 1 248 ? 19.843 46.417 -21.230 1.00 95.44 248 ALA A N 1
ATOM 2000 C CA . ALA A 1 248 ? 21.247 46.572 -21.594 1.00 95.44 248 ALA A CA 1
ATOM 2001 C C . ALA A 1 248 ? 21.498 46.177 -23.059 1.00 95.44 248 ALA A C 1
ATOM 2003 O O . ALA A 1 248 ? 22.153 46.924 -23.784 1.00 95.44 248 ALA A O 1
ATOM 2004 N N . VAL A 1 249 ? 20.934 45.056 -23.524 1.00 96.62 249 VAL A N 1
ATOM 2005 C CA . VAL A 1 249 ? 21.050 44.619 -24.927 1.00 96.62 249 VAL A CA 1
ATOM 2006 C C . VAL A 1 249 ? 20.460 45.661 -25.879 1.00 96.62 249 VAL A C 1
ATOM 2008 O O . VAL A 1 249 ? 21.115 46.037 -26.849 1.00 96.62 249 VAL A O 1
ATOM 2011 N N . VAL A 1 250 ? 19.267 46.186 -25.584 1.00 95.94 250 VAL A N 1
ATOM 2012 C CA . VAL A 1 250 ? 18.637 47.246 -26.391 1.00 95.94 250 VAL A CA 1
ATOM 2013 C C . VAL A 1 250 ? 19.504 48.506 -26.423 1.00 95.94 250 VAL A C 1
ATOM 2015 O O . VAL A 1 250 ? 19.697 49.089 -27.488 1.00 95.94 250 VAL A O 1
ATOM 2018 N N . PHE A 1 251 ? 20.080 48.904 -25.286 1.00 95.44 251 PHE A N 1
ATOM 2019 C CA . PHE A 1 251 ? 20.975 50.059 -25.214 1.00 95.44 251 PHE A CA 1
ATOM 2020 C C . PHE A 1 251 ? 22.246 49.867 -26.055 1.00 95.44 251 PHE A C 1
ATOM 2022 O O . PHE A 1 251 ? 22.642 50.776 -26.787 1.00 95.44 251 PHE A O 1
ATOM 2029 N N . PHE A 1 252 ? 22.869 48.686 -25.999 1.00 94.12 252 PHE A N 1
ATOM 2030 C CA . PHE A 1 252 ? 24.046 48.369 -26.813 1.00 94.12 252 PHE A CA 1
ATOM 2031 C C . PHE A 1 252 ? 23.726 48.347 -28.307 1.00 94.12 252 PHE A C 1
ATOM 2033 O O . PHE A 1 252 ? 24.490 48.913 -29.088 1.00 94.12 252 PHE A O 1
ATOM 2040 N N . LEU A 1 253 ? 22.589 47.766 -28.704 1.00 94.00 253 LEU A N 1
ATOM 2041 C CA . LEU A 1 253 ? 22.131 47.785 -30.094 1.00 94.00 253 LEU A CA 1
ATOM 2042 C C . LEU A 1 253 ? 21.880 49.219 -30.572 1.00 94.00 253 LEU A C 1
ATOM 2044 O O . LEU A 1 253 ? 22.379 49.603 -31.625 1.00 94.00 253 LEU A O 1
ATOM 2048 N N . TYR A 1 254 ? 21.186 50.039 -29.778 1.00 94.00 254 TYR A N 1
ATOM 2049 C CA . TYR A 1 254 ? 20.968 51.449 -30.099 1.00 94.00 254 TYR A CA 1
ATOM 2050 C C . TYR A 1 254 ? 22.296 52.188 -30.294 1.00 94.00 254 TYR A C 1
ATOM 2052 O O . TYR A 1 254 ? 22.502 52.841 -31.315 1.00 94.00 254 TYR A O 1
ATOM 2060 N N . LYS A 1 255 ? 23.249 52.038 -29.366 1.00 91.19 255 LYS A N 1
ATOM 2061 C CA . LYS A 1 255 ? 24.565 52.664 -29.527 1.00 91.19 255 LYS A CA 1
ATOM 2062 C C . LYS A 1 255 ? 25.260 52.186 -30.798 1.00 91.19 255 LYS A C 1
ATOM 2064 O O . LYS A 1 255 ? 25.753 53.018 -31.551 1.00 91.19 255 LYS A O 1
ATOM 2069 N N . PHE A 1 256 ? 25.270 50.880 -31.050 1.00 92.38 256 PHE A N 1
ATOM 2070 C CA . PHE A 1 256 ? 25.928 50.295 -32.214 1.00 92.38 256 PHE A CA 1
ATOM 2071 C C . PHE A 1 256 ? 25.400 50.879 -33.531 1.00 92.38 256 PHE A C 1
ATOM 2073 O O . PHE A 1 256 ? 26.204 51.273 -34.369 1.00 92.38 256 PHE A O 1
ATOM 2080 N N . PHE A 1 257 ? 24.079 51.018 -33.678 1.00 91.38 257 PHE A N 1
ATOM 2081 C CA . PHE A 1 257 ? 23.462 51.551 -34.899 1.00 91.38 257 PHE A CA 1
ATOM 2082 C C . PHE A 1 257 ? 23.573 53.074 -35.057 1.00 91.38 257 PHE A C 1
ATOM 2084 O O . PHE A 1 257 ? 23.625 53.553 -36.184 1.00 91.38 257 PHE A O 1
ATOM 2091 N N . PHE A 1 258 ? 23.611 53.840 -33.963 1.00 84.44 258 PHE A N 1
ATOM 2092 C CA . PHE A 1 258 ? 23.568 55.309 -34.025 1.00 84.44 258 PHE A CA 1
ATOM 2093 C C . PHE A 1 258 ? 24.918 56.010 -33.809 1.00 84.44 258 PHE A C 1
ATOM 2095 O O . PHE A 1 258 ? 24.993 57.221 -33.983 1.00 84.44 258 PHE A O 1
ATOM 2102 N N . THR A 1 259 ? 25.985 55.292 -33.441 1.00 75.62 259 THR A N 1
ATOM 2103 C CA . THR A 1 259 ? 27.349 55.868 -33.339 1.00 75.62 259 THR A CA 1
ATOM 2104 C C . THR A 1 259 ? 28.286 55.481 -34.486 1.00 75.62 259 THR A C 1
ATOM 2106 O O . THR A 1 259 ? 29.449 55.868 -34.468 1.00 75.62 259 THR A O 1
ATOM 2109 N N . THR A 1 260 ? 27.798 54.741 -35.486 1.00 68.25 260 THR A N 1
ATOM 2110 C CA . THR A 1 260 ? 28.554 54.376 -36.702 1.00 68.25 260 THR A CA 1
ATOM 2111 C C . THR A 1 260 ? 28.157 55.176 -37.953 1.00 68.25 260 THR A C 1
ATOM 2113 O O . THR A 1 260 ? 28.544 54.798 -39.058 1.00 68.25 260 THR A O 1
ATOM 2116 N N . GLN A 1 261 ? 27.436 56.292 -37.793 1.00 57.44 261 GLN A N 1
ATOM 2117 C CA . GLN A 1 261 ? 27.327 57.352 -38.810 1.00 57.44 261 GLN A CA 1
ATOM 2118 C C . GLN A 1 261 ? 28.306 58.479 -38.495 1.00 57.44 261 GLN A C 1
ATOM 2120 O O . GLN A 1 261 ? 28.889 59.016 -39.461 1.00 57.44 261 GLN A O 1
#

Foldseek 3Di:
DDPQQWFAADADPQRWGDDDPVRDFTGGNVRFGDFTAGNVGAGDFDADPQRWGDFDAGPQRFGPQDDPPDGHQAFTAGPLRFGDFTWDDPHPQFIWGDDDPQQATAGSVRQGDFTAARQLWGDWGDDDLDCPPVVCSGAVPHFTAGLVQWGKFFAHPNDTDDDCVRPVPDDPVQFFFFWQGPVQGRGITTGPDGDPDHRPDQHAWGWTQGPVRDIDTDHRPRPPPPPPPPPPCPVVVVVVVVVVVVVVVVVVVVCVVPVVD